Protein AF-A0AAE0NDV7-F1 (afdb_monomer_lite)

Radius of gyration: 17.77 Å; chains: 1; bounding box: 42×37×50 Å

Foldseek 3Di:
DVPDDFDAAEKQLEAFKAFEPVLCVVVVWDADPPQWDWKAWQLQDIDIFNHWTWDWDDQPPDPDIDTGIHTYQHQAPGGIYGYNVRCVVVVCLAPNVVSDDDDDDDPDDAWEDARMHDRDKWQFFDWQNDTFTEREIQRGAFKAFEPVLCVVVVADFDQPPVQKGWYQIRSRDIDIFRGKGAQIWTDPPPVPDIDGGIHTYRYNGPGRIYDYSVVCVVVSCCHPVVVRID

Secondary structure (DSSP, 8-state):
-TT-----EEETTBSSEEEEHHHHHHTT--PPTT--EEE-BTTS--EEE--EEEEEE--TT----EEEEEEEETT-SSSEEEEHHHHHHTTTTTTTGGG---PPPPSS--EEE--BS-----EEEEETTEEEEEEE-TTBSS-EEEHHHHHHTT---B--GGG--EEEETTS-EEE--EEEEEEEEE-STT--EEEEEEEEETT-SSSEEE-HHHHHHTTHHHHSGGGB-

Sequence (230 aa):
LNGVPIASLVDNGAERCHVSLRFAESHKLSPQDGTQHVVQPGNGKTVLSPGIVSIPWQFSGESESYLIDCAIIPGCVRDLVLGANFLRLTQTLTKFKSRITATARGVLRRLHLNLLGGEKQRLWRFLDDVLASALPDTGSDVMLVSEDYARSRGLHVDRNPQHRLELELGDGTVTYTSGVVRHLVWSFGDSGEDVTSDFYVLPGMPADIILSNELLFELDVFSRFDEFLI

InterPro domains:
  IPR021109 Aspartic peptidase domain superfamily [G3DSA:2.40.70.10] (1-106)
  IPR021109 Aspartic peptidase domain superfamily [G3DSA:2.40.70.10] (126-226)
  IPR021109 Aspartic peptidase domain superfamily [SSF50630] (1-88)

Structure (mmCIF, N/CA/C/O backbone):
data_AF-A0AAE0NDV7-F1
#
_entry.id   AF-A0AAE0NDV7-F1
#
loop_
_atom_site.group_PDB
_atom_site.id
_atom_site.type_symbol
_atom_site.label_atom_id
_atom_site.label_alt_id
_atom_site.label_comp_id
_atom_site.label_asym_id
_atom_site.label_entity_id
_atom_site.label_seq_id
_atom_site.pdbx_PDB_ins_code
_atom_site.Cartn_x
_atom_site.Cartn_y
_atom_site.Cartn_z
_atom_site.occupancy
_atom_site.B_iso_or_equiv
_atom_site.auth_seq_id
_atom_site.auth_comp_id
_atom_site.auth_asym_id
_atom_site.auth_atom_id
_atom_site.pdbx_PDB_model_num
ATOM 1 N N . LEU A 1 1 ? -6.886 2.218 21.961 1.00 59.56 1 LEU A N 1
ATOM 2 C CA . LEU A 1 1 ? -8.272 1.710 22.129 1.00 59.56 1 LEU A CA 1
ATOM 3 C C . LEU A 1 1 ? -8.582 1.623 23.616 1.00 59.56 1 LEU A C 1
ATOM 5 O O . LEU A 1 1 ? -7.803 1.003 24.326 1.00 59.56 1 LEU A O 1
ATOM 9 N N . ASN A 1 2 ? -9.651 2.257 24.108 1.00 64.38 2 ASN A N 1
ATOM 10 C CA . ASN A 1 2 ? -10.040 2.214 25.533 1.00 64.38 2 ASN A CA 1
ATOM 11 C C . ASN A 1 2 ? -8.896 2.563 26.515 1.00 64.38 2 ASN A C 1
ATOM 13 O O . ASN A 1 2 ? -8.734 1.916 27.545 1.00 64.38 2 ASN A O 1
ATOM 17 N N . GLY A 1 3 ? -8.055 3.545 26.168 1.00 66.81 3 GLY A N 1
ATOM 18 C CA . GLY A 1 3 ? -6.893 3.945 26.976 1.00 66.81 3 GLY A CA 1
ATOM 19 C C . GLY A 1 3 ? -5.658 3.039 26.864 1.00 66.81 3 GLY A C 1
ATOM 20 O O . GLY A 1 3 ? -4.618 3.378 27.417 1.00 66.81 3 GLY A O 1
ATOM 21 N N . VAL A 1 4 ? -5.730 1.926 26.124 1.00 75.00 4 VAL A N 1
ATOM 22 C CA . VAL A 1 4 ? -4.576 1.058 25.843 1.00 75.00 4 VAL A CA 1
ATOM 23 C C . VAL A 1 4 ? -3.845 1.556 24.588 1.00 75.00 4 VAL A C 1
ATOM 25 O O . VAL A 1 4 ? -4.486 1.671 23.528 1.00 75.00 4 VAL A O 1
ATOM 28 N N . PRO A 1 5 ? -2.531 1.850 24.675 1.00 80.88 5 PRO A N 1
ATOM 29 C CA . PRO A 1 5 ? -1.710 2.160 23.511 1.00 80.88 5 PRO A CA 1
ATOM 30 C C . PRO A 1 5 ? -1.644 0.963 22.564 1.00 80.88 5 PRO A C 1
ATOM 32 O O . PRO A 1 5 ? -1.348 -0.154 22.984 1.00 80.88 5 PRO A O 1
ATOM 35 N N . ILE A 1 6 ? -1.910 1.202 21.283 1.00 84.62 6 ILE A N 1
ATOM 36 C CA . ILE A 1 6 ? -1.834 0.188 20.230 1.00 84.62 6 ILE A CA 1
ATOM 37 C C . ILE A 1 6 ? -0.965 0.747 19.115 1.00 84.62 6 ILE A C 1
ATOM 39 O O . ILE A 1 6 ? -1.206 1.853 18.631 1.00 84.62 6 ILE A O 1
ATOM 43 N N . ALA A 1 7 ? 0.038 -0.026 18.708 1.00 85.75 7 ALA A N 1
ATOM 44 C CA . ALA A 1 7 ? 0.783 0.263 17.495 1.00 85.75 7 ALA A CA 1
ATOM 45 C C . ALA A 1 7 ? -0.097 -0.066 16.283 1.00 85.75 7 ALA A C 1
ATOM 47 O O . ALA A 1 7 ? -0.689 -1.142 16.218 1.00 85.75 7 ALA A O 1
ATOM 48 N N . SER A 1 8 ? -0.169 0.856 15.328 1.00 89.94 8 SER A N 1
ATOM 49 C CA . SER A 1 8 ? -0.854 0.641 14.054 1.00 89.94 8 SER A CA 1
ATOM 50 C C . SER A 1 8 ? 0.134 0.778 12.903 1.00 89.94 8 SER A C 1
ATOM 52 O O . SER A 1 8 ? 1.121 1.512 13.009 1.00 89.94 8 SER A O 1
ATOM 54 N N . LEU A 1 9 ? -0.111 0.053 11.813 1.00 92.94 9 LEU A N 1
ATOM 55 C CA . LEU A 1 9 ? 0.590 0.293 10.555 1.00 92.94 9 LEU A CA 1
ATOM 56 C C . LEU A 1 9 ? -0.085 1.460 9.826 1.00 92.94 9 LEU A C 1
ATOM 58 O O . LEU A 1 9 ? -1.310 1.513 9.744 1.00 92.94 9 LEU A O 1
ATOM 62 N N . VAL A 1 10 ? 0.719 2.373 9.289 1.00 93.25 10 VAL A N 1
ATOM 63 C CA . VAL A 1 10 ? 0.258 3.438 8.395 1.00 93.25 10 VAL A CA 1
ATOM 64 C C . VAL A 1 10 ? 0.377 2.929 6.969 1.00 93.25 10 VAL A C 1
ATOM 66 O O . VAL A 1 10 ? 1.489 2.707 6.488 1.00 93.25 10 VAL A O 1
ATOM 69 N N . ASP A 1 11 ? -0.758 2.738 6.308 1.00 93.50 11 ASP A N 1
ATOM 70 C CA . ASP A 1 11 ? -0.810 2.124 4.990 1.00 93.50 11 ASP A CA 1
ATOM 71 C C . ASP A 1 11 ? -1.733 2.891 4.039 1.00 93.50 11 ASP A C 1
ATOM 73 O O . ASP A 1 11 ? -2.954 2.749 4.052 1.00 93.50 11 ASP A O 1
ATOM 77 N N . ASN A 1 12 ? -1.134 3.723 3.193 1.00 91.56 12 ASN A N 1
ATOM 78 C CA . ASN A 1 12 ? -1.855 4.412 2.130 1.00 91.56 12 ASN A CA 1
ATOM 79 C C . ASN A 1 12 ? -2.164 3.513 0.917 1.00 91.56 12 ASN A C 1
ATOM 81 O O . ASN A 1 12 ? -2.956 3.904 0.065 1.00 91.56 12 ASN A O 1
ATOM 85 N N . GLY A 1 13 ? -1.570 2.321 0.840 1.00 91.12 13 GLY A N 1
ATOM 86 C CA . GLY A 1 13 ? -1.928 1.302 -0.143 1.00 91.12 13 GLY A CA 1
ATOM 87 C C . GLY A 1 13 ? -3.172 0.497 0.238 1.00 91.12 13 GLY A C 1
ATOM 88 O O . GLY A 1 13 ? -3.619 -0.322 -0.556 1.00 91.12 13 GLY A O 1
ATOM 89 N N . ALA A 1 14 ? -3.750 0.714 1.422 1.00 91.38 14 ALA A N 1
ATOM 90 C CA . ALA A 1 14 ? -5.027 0.130 1.824 1.00 91.38 14 ALA A CA 1
ATOM 91 C C . ALA A 1 14 ? -6.115 1.212 1.909 1.00 91.38 14 ALA A C 1
ATOM 93 O O . ALA A 1 14 ? -5.973 2.181 2.646 1.00 91.38 14 ALA A O 1
ATOM 94 N N . GLU A 1 15 ? -7.251 1.041 1.235 1.00 88.94 15 GLU A N 1
ATOM 95 C CA . GLU A 1 15 ? -8.260 2.097 1.043 1.00 88.94 15 GLU A CA 1
ATOM 96 C C . GLU A 1 15 ? -8.924 2.415 2.380 1.00 88.94 15 GLU A C 1
ATOM 98 O O . GLU A 1 15 ? -9.185 3.569 2.742 1.00 88.94 15 GLU A O 1
ATOM 103 N N . ARG A 1 16 ? -9.192 1.343 3.127 1.00 91.69 16 ARG A N 1
ATOM 104 C CA . ARG A 1 16 ? -9.879 1.336 4.413 1.00 91.69 16 ARG A CA 1
ATOM 105 C C . ARG A 1 16 ? -8.970 0.817 5.512 1.00 91.69 16 ARG A C 1
ATOM 107 O O . ARG A 1 16 ? -8.088 -0.012 5.284 1.00 91.69 16 ARG A O 1
ATOM 114 N N . CYS A 1 17 ? -9.255 1.260 6.730 1.00 95.38 17 CYS A N 1
ATOM 115 C CA . CYS A 1 17 ? -8.672 0.645 7.908 1.00 95.38 17 CYS A CA 1
ATOM 116 C C . CYS A 1 17 ? -9.098 -0.824 8.002 1.00 95.38 17 CYS A C 1
ATOM 118 O O . CYS A 1 17 ? -10.185 -1.215 7.557 1.00 95.38 17 CYS A O 1
ATOM 120 N N . HIS A 1 18 ? -8.252 -1.639 8.612 1.00 95.81 18 HIS A N 1
ATOM 121 C CA . HIS A 1 18 ? -8.569 -3.033 8.865 1.00 95.81 18 HIS A CA 1
ATOM 122 C C . HIS A 1 18 ? -7.869 -3.551 10.115 1.00 95.81 18 HIS A C 1
ATOM 124 O O . HIS A 1 18 ? -6.881 -2.984 10.583 1.00 95.81 18 HIS A O 1
ATOM 130 N N . VAL A 1 19 ? -8.420 -4.626 10.665 1.00 96.69 19 VAL A N 1
ATOM 131 C CA . VAL A 1 19 ? -7.901 -5.309 11.851 1.00 96.69 19 VAL A CA 1
ATOM 132 C C . VAL A 1 19 ? -7.800 -6.803 11.601 1.00 96.69 19 VAL A C 1
ATOM 134 O O . VAL A 1 19 ? -8.557 -7.366 10.802 1.00 96.69 19 VAL A O 1
ATOM 137 N N . SER A 1 20 ? -6.900 -7.467 12.319 1.00 96.31 20 SER A N 1
ATOM 138 C CA . SER A 1 20 ? -6.880 -8.927 12.343 1.00 96.31 20 SER A CA 1
ATOM 139 C C . SER A 1 20 ? -8.115 -9.481 13.061 1.00 96.31 20 SER A C 1
ATOM 141 O O . SER A 1 20 ? -8.672 -8.857 13.971 1.00 96.31 20 SER A O 1
ATOM 143 N N . LEU A 1 21 ? -8.534 -10.696 12.695 1.00 96.75 21 LEU A N 1
ATOM 144 C CA . LEU A 1 21 ? -9.589 -11.402 13.432 1.00 96.75 21 LEU A CA 1
ATOM 145 C C . LEU A 1 21 ? -9.203 -11.598 14.904 1.00 96.75 21 LEU A C 1
ATOM 147 O O . LEU A 1 21 ? -10.014 -11.342 15.790 1.00 96.75 21 LEU A O 1
ATOM 151 N N . ARG A 1 22 ? -7.937 -11.935 15.173 1.00 95.69 22 ARG A N 1
ATOM 152 C CA . ARG A 1 22 ? -7.402 -12.043 16.537 1.00 95.69 22 ARG A CA 1
ATOM 153 C C . ARG A 1 22 ? -7.570 -10.737 17.320 1.00 95.69 22 ARG A C 1
ATOM 155 O O . ARG A 1 22 ? -7.911 -10.763 18.506 1.00 95.69 22 ARG A O 1
ATOM 162 N N . PHE A 1 23 ? -7.315 -9.592 16.690 1.00 95.12 23 PHE A N 1
ATOM 163 C CA . PHE A 1 23 ? -7.479 -8.295 17.339 1.00 95.12 23 PHE A CA 1
ATOM 164 C C . PHE A 1 23 ? -8.949 -8.041 17.687 1.00 95.12 23 PHE A C 1
ATOM 166 O O . PHE A 1 23 ? -9.247 -7.671 18.825 1.00 95.12 23 PHE A O 1
ATOM 173 N N . ALA A 1 24 ? -9.862 -8.311 16.750 1.00 96.31 24 ALA A N 1
ATOM 174 C CA . ALA A 1 24 ? -11.297 -8.194 16.982 1.00 96.31 24 ALA A CA 1
ATOM 175 C C . ALA A 1 24 ? -11.769 -9.097 18.137 1.00 96.31 24 ALA A C 1
ATOM 177 O O . ALA A 1 24 ? -12.404 -8.612 19.073 1.00 96.31 24 ALA A O 1
ATOM 178 N N . GLU A 1 25 ? -11.383 -10.374 18.138 1.00 95.38 25 GLU A N 1
ATOM 179 C CA . GLU A 1 25 ? -11.739 -11.340 19.186 1.00 95.38 25 GLU A CA 1
ATOM 180 C C . GLU A 1 25 ? -11.188 -10.940 20.561 1.00 95.38 25 GLU A C 1
ATOM 182 O O . GLU A 1 25 ? -11.923 -10.937 21.552 1.00 95.38 25 GLU A O 1
ATOM 187 N N . SER A 1 26 ? -9.914 -10.540 20.630 1.00 93.62 26 SER A N 1
ATOM 188 C CA . SER A 1 26 ? -9.269 -10.149 21.895 1.00 93.62 26 SER A CA 1
ATOM 189 C C . SER A 1 26 ? -9.881 -8.893 22.521 1.00 93.62 26 SER A C 1
ATOM 191 O O . SER A 1 26 ? -9.872 -8.752 23.745 1.00 93.62 26 SER A O 1
ATOM 193 N N . HIS A 1 27 ? -10.482 -8.026 21.703 1.00 92.81 27 HIS A N 1
ATOM 194 C CA . HIS A 1 27 ? -11.204 -6.834 22.148 1.00 92.81 27 HIS A CA 1
ATOM 195 C C . HIS A 1 27 ? -12.728 -7.010 22.166 1.00 92.81 27 HIS A C 1
ATOM 197 O O . HIS A 1 27 ? -13.441 -6.045 22.442 1.00 92.81 27 HIS A O 1
ATOM 203 N N . LYS A 1 28 ? -13.237 -8.229 21.927 1.00 94.75 28 LYS A N 1
ATOM 204 C CA . LYS A 1 28 ? -14.676 -8.552 21.890 1.00 94.75 28 LYS A CA 1
ATOM 205 C C . LYS A 1 28 ? -15.462 -7.682 20.899 1.00 94.75 28 LYS A C 1
ATOM 207 O O . LYS A 1 28 ? -16.619 -7.340 21.141 1.00 94.75 28 LYS A O 1
ATOM 212 N N . LEU A 1 29 ? -14.828 -7.316 19.789 1.00 94.62 29 LEU A N 1
ATOM 213 C CA . LEU A 1 29 ? -15.452 -6.583 18.696 1.00 94.62 29 LEU A CA 1
ATOM 214 C C . LEU A 1 29 ? -16.222 -7.573 17.821 1.00 94.62 29 LEU A C 1
ATOM 216 O O . LEU A 1 29 ? -15.655 -8.552 17.341 1.00 94.62 29 LEU A O 1
ATOM 220 N N . SER A 1 30 ? -17.513 -7.318 17.625 1.00 95.75 30 SER A N 1
ATOM 221 C CA . SER A 1 30 ? -18.366 -8.127 16.750 1.00 95.75 30 SER A CA 1
ATOM 222 C C . SER A 1 30 ? -18.621 -7.374 15.446 1.00 95.75 30 SER A C 1
ATOM 224 O O . SER A 1 30 ? -18.934 -6.181 15.516 1.00 95.75 30 SER A O 1
ATOM 226 N N . PRO A 1 31 ? -18.474 -8.022 14.275 1.00 97.38 31 PRO A N 1
ATOM 227 C CA . PRO A 1 31 ? -18.760 -7.377 13.002 1.00 97.38 31 PRO A CA 1
ATOM 228 C C . PRO A 1 31 ? -20.232 -6.965 12.928 1.00 97.38 31 PRO A C 1
ATOM 230 O O . PRO A 1 31 ? -21.109 -7.658 13.441 1.00 97.38 31 PRO A O 1
ATOM 233 N N . GLN A 1 32 ? -20.496 -5.839 12.275 1.00 97.44 32 GLN A N 1
ATOM 234 C CA . GLN A 1 32 ? -21.849 -5.361 12.014 1.00 97.44 32 GLN A CA 1
ATOM 235 C C . GLN A 1 32 ? -22.563 -6.283 11.014 1.00 97.44 32 GLN A C 1
ATOM 237 O O . GLN A 1 32 ? -21.987 -6.672 9.991 1.00 97.44 32 GLN A O 1
ATOM 242 N N . ASP A 1 33 ? -23.831 -6.597 11.273 1.00 95.81 33 ASP A N 1
ATOM 243 C CA . ASP A 1 33 ? -24.633 -7.444 10.389 1.00 95.81 33 ASP A CA 1
ATOM 244 C C . ASP A 1 33 ? -24.736 -6.855 8.972 1.00 95.81 33 ASP A C 1
ATOM 246 O O . ASP A 1 33 ? -24.937 -5.656 8.786 1.00 95.81 33 ASP A O 1
ATOM 250 N N . GLY A 1 34 ? -24.598 -7.710 7.954 1.00 96.56 34 GLY A N 1
ATOM 251 C CA . GLY A 1 34 ? -24.708 -7.317 6.545 1.00 96.56 34 GLY A CA 1
ATOM 252 C C . GLY A 1 34 ? -23.485 -6.599 5.967 1.00 96.56 34 GLY A C 1
ATOM 253 O O . GLY A 1 34 ? -23.535 -6.157 4.822 1.00 96.56 34 GLY A O 1
ATOM 254 N N . THR A 1 35 ? -22.385 -6.485 6.718 1.00 97.56 35 THR A N 1
ATOM 255 C CA . THR A 1 35 ? -21.153 -5.821 6.250 1.00 97.56 35 THR A CA 1
ATOM 256 C C . THR A 1 35 ? -20.094 -6.782 5.706 1.00 97.56 35 THR A C 1
ATOM 258 O O . THR A 1 35 ? -18.978 -6.359 5.397 1.00 97.56 35 THR A O 1
ATOM 261 N N . GLN A 1 36 ? -20.412 -8.073 5.570 1.00 97.38 36 GLN A N 1
ATOM 262 C CA . GLN A 1 36 ? -19.527 -9.061 4.949 1.00 97.38 36 GLN A CA 1
ATOM 263 C C . GLN A 1 36 ? -19.230 -8.671 3.500 1.00 97.38 36 GLN A C 1
ATOM 265 O O . GLN A 1 36 ? -20.128 -8.309 2.741 1.00 97.38 36 GLN A O 1
ATOM 270 N N . HIS A 1 37 ? -17.969 -8.763 3.094 1.00 95.38 37 HIS A N 1
ATOM 271 C CA . HIS A 1 37 ? -17.561 -8.418 1.735 1.00 95.38 37 HIS A CA 1
ATOM 272 C C . HIS A 1 37 ? -16.275 -9.137 1.345 1.00 95.38 37 HIS A C 1
ATOM 274 O O . HIS A 1 37 ? -15.540 -9.647 2.189 1.00 95.38 37 HIS A O 1
ATOM 280 N N . VAL A 1 38 ? -16.004 -9.177 0.044 1.00 93.88 38 VAL A N 1
ATOM 281 C CA . VAL A 1 38 ? -14.752 -9.707 -0.493 1.00 93.88 38 VAL A CA 1
ATOM 282 C C . VAL A 1 38 ? -13.707 -8.597 -0.539 1.00 93.88 38 VAL A C 1
ATOM 284 O O . VAL A 1 38 ? -14.006 -7.468 -0.926 1.00 93.88 38 VAL A O 1
ATOM 287 N N . VAL A 1 39 ? -12.480 -8.937 -0.160 1.00 91.62 39 VAL A N 1
ATOM 288 C CA . VAL A 1 39 ? -11.290 -8.088 -0.260 1.00 91.62 39 VAL A CA 1
ATOM 289 C C . VAL A 1 39 ? -10.280 -8.777 -1.172 1.00 91.62 39 VAL A C 1
ATOM 291 O O . VAL A 1 39 ? -10.208 -10.007 -1.203 1.00 91.62 39 VAL A O 1
ATOM 294 N N . GLN A 1 40 ? -9.513 -7.990 -1.923 1.00 91.56 40 GLN A N 1
ATOM 295 C CA . GLN A 1 40 ? -8.505 -8.482 -2.857 1.00 91.56 40 GLN A CA 1
ATOM 296 C C . GLN A 1 40 ? -7.107 -8.057 -2.382 1.00 91.56 40 GLN A C 1
ATOM 298 O O . GLN A 1 40 ? -6.816 -6.859 -2.400 1.00 91.56 40 GLN A O 1
ATOM 303 N N . PRO A 1 41 ? -6.254 -8.991 -1.921 1.00 91.31 41 PRO A N 1
ATOM 304 C CA . PRO A 1 41 ? -4.854 -8.707 -1.635 1.00 91.31 41 PRO A CA 1
ATOM 305 C C . PRO A 1 41 ? -4.037 -8.464 -2.910 1.00 91.31 41 PRO A C 1
ATOM 307 O O . PRO A 1 41 ? -4.479 -8.758 -4.024 1.00 91.31 41 PRO A O 1
ATOM 310 N N . GLY A 1 42 ? -2.795 -8.005 -2.748 1.00 89.12 42 GLY A N 1
ATOM 311 C CA . GLY A 1 42 ? -1.918 -7.611 -3.857 1.00 89.12 42 GLY A CA 1
ATOM 312 C C . GLY A 1 42 ? -1.557 -8.683 -4.899 1.00 89.12 42 GLY A C 1
ATOM 313 O O . GLY A 1 42 ? -0.961 -8.337 -5.909 1.00 89.12 42 GLY A O 1
ATOM 314 N N . ASN A 1 43 ? -1.916 -9.958 -4.713 1.00 88.94 43 ASN A N 1
ATOM 315 C CA . ASN A 1 43 ? -1.762 -11.014 -5.732 1.00 88.94 43 ASN A CA 1
ATOM 316 C C . ASN A 1 43 ? -3.032 -11.257 -6.571 1.00 88.94 43 ASN A C 1
ATOM 318 O O . ASN A 1 43 ? -3.096 -12.226 -7.330 1.00 88.94 43 ASN A O 1
ATOM 322 N N . GLY A 1 44 ? -4.073 -10.451 -6.366 1.00 88.12 44 GLY A N 1
ATOM 323 C CA . GLY A 1 44 ? -5.324 -10.533 -7.106 1.00 88.12 44 GLY A CA 1
ATOM 324 C C . GLY A 1 44 ? -6.282 -11.638 -6.648 1.00 88.12 44 GLY A C 1
ATOM 325 O O . GLY A 1 44 ? -7.393 -11.720 -7.174 1.00 88.12 44 GLY A O 1
ATOM 326 N N . LYS A 1 45 ? -5.906 -12.477 -5.673 1.00 91.06 45 LYS A N 1
ATOM 327 C CA . LYS A 1 45 ? -6.819 -13.462 -5.066 1.00 91.06 45 LYS A CA 1
ATOM 328 C C . LYS A 1 45 ? -7.844 -12.770 -4.173 1.00 91.06 45 LYS A C 1
ATOM 330 O O . LYS A 1 45 ? -7.763 -11.579 -3.925 1.00 91.06 45 LYS A O 1
ATOM 335 N N . THR A 1 46 ? -8.817 -13.520 -3.671 1.00 92.25 46 THR A N 1
ATOM 336 C CA . THR A 1 46 ? -9.902 -12.970 -2.855 1.00 92.25 46 THR A CA 1
ATOM 337 C C . THR A 1 46 ? -9.938 -13.581 -1.464 1.00 92.25 46 THR A C 1
ATOM 339 O O . THR A 1 46 ? -9.804 -14.797 -1.319 1.00 92.25 46 THR A O 1
ATOM 342 N N . VAL A 1 47 ? -10.231 -12.751 -0.468 1.00 93.62 47 VAL A N 1
ATOM 343 C CA . VAL A 1 47 ? -10.484 -13.144 0.922 1.00 93.62 47 VAL A CA 1
ATOM 344 C C . VAL A 1 47 ? -11.857 -12.637 1.341 1.00 93.62 47 VAL A C 1
ATOM 346 O O . VAL A 1 47 ? -12.224 -11.500 1.050 1.00 93.62 47 VAL A O 1
ATOM 349 N N . LEU A 1 48 ? -12.629 -13.479 2.031 1.00 95.94 48 LEU A N 1
ATOM 350 C CA . LEU A 1 48 ? -13.903 -13.072 2.616 1.00 95.94 48 LEU A CA 1
ATOM 351 C C . LEU A 1 48 ? -13.654 -12.377 3.959 1.00 95.94 48 LEU A C 1
ATOM 353 O O . LEU A 1 48 ? -13.150 -12.995 4.898 1.00 95.94 48 LEU A O 1
ATOM 357 N N . SER A 1 49 ? -14.035 -11.106 4.056 1.00 96.75 49 SER A N 1
ATOM 358 C CA . SER A 1 49 ? -14.081 -10.380 5.321 1.00 96.75 49 SER A CA 1
ATOM 359 C C . SER A 1 49 ? -15.339 -10.778 6.107 1.00 96.75 49 SER A C 1
ATOM 361 O O . SER A 1 49 ? -16.443 -10.699 5.556 1.00 96.75 49 SER A O 1
ATOM 363 N N . PRO A 1 50 ? -15.213 -11.149 7.398 1.00 97.62 50 PRO A N 1
ATOM 364 C CA . PRO A 1 50 ? -16.354 -11.389 8.284 1.00 97.62 50 PRO A CA 1
ATOM 365 C C . PRO A 1 50 ? -17.254 -10.168 8.509 1.00 97.62 50 PRO A C 1
ATOM 367 O O . PRO A 1 50 ? -18.363 -10.324 9.016 1.00 97.62 50 PRO A O 1
ATOM 370 N N . GLY A 1 51 ? -16.787 -8.969 8.160 1.00 97.69 51 GLY A N 1
ATOM 371 C CA . GLY A 1 51 ? -17.540 -7.729 8.273 1.00 97.69 51 GLY A CA 1
ATOM 372 C C . GLY A 1 51 ? -16.697 -6.573 8.795 1.00 97.69 51 GLY A C 1
ATOM 373 O O . GLY A 1 51 ? -15.467 -6.640 8.846 1.00 97.69 51 GLY A O 1
ATOM 374 N N . ILE A 1 52 ? -17.383 -5.500 9.169 1.00 97.81 52 ILE A N 1
ATOM 375 C CA . ILE A 1 52 ? -16.811 -4.237 9.631 1.00 97.81 52 ILE A CA 1
ATOM 376 C C . ILE A 1 52 ? -17.049 -4.085 11.132 1.00 97.81 52 ILE A C 1
ATOM 378 O O . ILE A 1 52 ? -18.137 -4.373 11.628 1.00 97.81 52 ILE A O 1
ATOM 382 N N . VAL A 1 53 ? -16.039 -3.598 11.850 1.00 97.56 53 VAL A N 1
ATOM 383 C CA . VAL A 1 53 ? -16.128 -3.182 13.257 1.00 97.56 53 VAL A CA 1
ATOM 384 C C . VAL A 1 53 ? -15.810 -1.697 13.377 1.00 97.56 53 VAL A C 1
ATOM 386 O O . VAL A 1 53 ? -14.900 -1.209 12.710 1.00 97.56 53 VAL A O 1
ATOM 389 N N . SER A 1 54 ? -16.520 -0.986 14.253 1.00 95.88 54 SER A N 1
ATOM 390 C CA . SER A 1 54 ? -16.234 0.422 14.550 1.00 95.88 54 SER A CA 1
ATOM 391 C C . SER A 1 54 ? -15.416 0.530 15.831 1.00 95.88 54 SER A C 1
ATOM 393 O O . SER A 1 54 ? -15.791 -0.017 16.871 1.00 95.88 54 SER A O 1
ATOM 395 N N . ILE A 1 55 ? -14.288 1.228 15.761 1.00 93.06 55 ILE A N 1
ATOM 396 C CA . ILE A 1 55 ? -13.288 1.279 16.828 1.00 93.06 55 ILE A CA 1
ATOM 397 C C . ILE A 1 55 ? -13.048 2.744 17.215 1.00 93.06 55 ILE A C 1
ATOM 399 O O . ILE A 1 55 ? -12.710 3.548 16.348 1.00 93.06 55 ILE A O 1
ATOM 403 N N . PRO A 1 56 ? -13.182 3.124 18.499 1.00 92.31 56 PRO A N 1
ATOM 404 C CA . PRO A 1 56 ? -12.728 4.427 18.967 1.00 92.31 56 PRO A CA 1
ATOM 405 C C . PRO A 1 56 ? -11.199 4.529 18.890 1.00 92.31 56 PRO A C 1
ATOM 407 O O . PRO A 1 56 ? -10.469 3.743 19.510 1.00 92.31 56 PRO A O 1
ATOM 410 N N . TRP A 1 57 ? -10.715 5.517 18.150 1.00 91.69 57 TRP A N 1
ATOM 411 C CA . TRP A 1 57 ? -9.306 5.788 17.911 1.00 91.69 57 TRP A CA 1
ATOM 412 C C . TRP A 1 57 ? -8.931 7.200 18.350 1.00 91.69 57 TRP A C 1
ATOM 414 O O . TRP A 1 57 ? -9.632 8.162 18.066 1.00 91.69 57 TRP A O 1
ATOM 424 N N . GLN A 1 58 ? -7.777 7.327 18.992 1.00 92.62 58 GLN A N 1
ATOM 425 C CA . GLN A 1 58 ? -7.203 8.606 19.384 1.00 92.62 58 GLN A CA 1
ATOM 426 C C . GLN A 1 58 ? -5.690 8.529 19.208 1.00 92.62 58 GLN A C 1
ATOM 428 O O . GLN A 1 58 ? -5.067 7.536 19.596 1.00 92.62 58 GLN A O 1
ATOM 433 N N . PHE A 1 59 ? -5.105 9.574 18.624 1.00 91.06 59 PHE A N 1
ATOM 434 C CA . PHE A 1 59 ? -3.655 9.698 18.533 1.00 91.06 59 PHE A CA 1
ATOM 435 C C . PHE A 1 59 ? -3.062 10.058 19.897 1.00 91.06 59 PHE A C 1
ATOM 437 O O . PHE A 1 59 ? -3.654 10.789 20.689 1.00 91.06 59 PHE A O 1
ATOM 444 N N . SER A 1 60 ? -1.877 9.522 20.183 1.00 88.00 60 SER A N 1
ATOM 445 C CA . SER A 1 60 ? -1.211 9.728 21.468 1.00 88.00 60 SER A CA 1
ATOM 446 C C . SER A 1 60 ? -0.948 11.214 21.727 1.00 88.00 60 SER A C 1
ATOM 448 O O . SER A 1 60 ? -0.291 11.872 20.928 1.00 88.00 60 SER A O 1
ATOM 450 N N . GLY A 1 61 ? -1.411 11.719 22.873 1.00 87.69 61 GLY A N 1
ATOM 451 C CA . GLY A 1 61 ? -1.232 13.120 23.272 1.00 87.69 61 GLY A CA 1
ATOM 452 C C . GLY A 1 61 ? -2.230 14.098 22.646 1.00 87.69 61 GLY A C 1
ATOM 453 O O . GLY A 1 61 ? -2.156 15.291 22.932 1.00 87.69 61 GLY A O 1
ATOM 454 N N . GLU A 1 62 ? -3.173 13.616 21.837 1.00 91.56 62 GLU A N 1
ATOM 455 C CA . GLU A 1 62 ? -4.231 14.430 21.239 1.00 91.56 62 GLU A CA 1
ATOM 456 C C . GLU A 1 62 ? -5.563 14.209 21.965 1.00 91.56 62 GLU A C 1
ATOM 458 O O . GLU A 1 62 ? -5.825 13.132 22.497 1.00 91.56 62 GLU A O 1
ATOM 463 N N . SER A 1 63 ? -6.414 15.237 22.005 1.00 90.12 63 SER A N 1
ATOM 464 C CA . SER A 1 63 ? -7.742 15.161 22.631 1.00 90.12 63 SER A CA 1
ATOM 465 C C . SER A 1 63 ? -8.837 14.706 21.669 1.00 90.12 63 SER A C 1
ATOM 467 O O . SER A 1 63 ? -9.878 14.221 22.115 1.00 90.12 63 SER A O 1
ATOM 469 N N . GLU A 1 64 ? -8.618 14.845 20.362 1.00 93.06 64 GLU A N 1
ATOM 470 C CA . GLU A 1 64 ? -9.580 14.438 19.344 1.00 93.06 64 GLU A CA 1
ATOM 471 C C . GLU A 1 64 ? -9.701 12.910 19.300 1.00 93.06 64 GLU A C 1
ATOM 473 O O . GLU A 1 64 ? -8.723 12.177 19.470 1.00 93.06 64 GLU A O 1
ATOM 478 N N . SER A 1 65 ? -10.927 12.430 19.118 1.00 91.88 65 SER A N 1
ATOM 479 C CA . SER A 1 65 ? -11.246 11.011 19.022 1.00 91.88 65 SER A CA 1
ATOM 480 C C . SER A 1 65 ? -12.052 10.776 17.756 1.00 91.88 65 SER A C 1
ATOM 482 O O . SER A 1 65 ? -12.963 11.540 17.435 1.00 91.88 65 SER A O 1
ATOM 484 N N . TYR A 1 66 ? -11.719 9.704 17.057 1.00 93.69 66 TYR A N 1
ATOM 485 C CA . TYR A 1 66 ? -12.319 9.295 15.802 1.00 93.69 66 TYR A CA 1
ATOM 486 C C . TYR A 1 66 ? -12.990 7.942 15.991 1.00 93.69 66 TYR A C 1
ATOM 488 O O . TYR A 1 66 ? -12.457 7.064 16.667 1.00 93.69 66 TYR A O 1
ATOM 496 N N . LEU A 1 67 ? -14.139 7.741 15.357 1.00 94.12 67 LEU A N 1
ATOM 497 C CA . LEU A 1 67 ? -14.703 6.408 15.201 1.00 94.12 67 LEU A CA 1
ATOM 498 C C . LEU A 1 67 ? -14.260 5.879 13.837 1.00 94.12 67 LEU A C 1
ATOM 500 O O . LEU A 1 67 ? -14.645 6.442 12.815 1.00 94.12 67 LEU A O 1
ATOM 504 N N . ILE A 1 68 ? -13.411 4.852 13.825 1.00 95.19 68 ILE A N 1
ATOM 505 C CA . ILE A 1 68 ? -12.887 4.270 12.586 1.00 95.19 68 ILE A CA 1
ATOM 506 C C . ILE A 1 68 ? -13.589 2.954 12.275 1.00 95.19 68 ILE A C 1
ATOM 508 O O . ILE A 1 68 ? -13.648 2.059 13.118 1.00 95.19 68 ILE A O 1
ATOM 512 N N . ASP A 1 69 ? -14.080 2.826 11.048 1.00 95.94 69 ASP A N 1
ATOM 513 C CA . ASP A 1 69 ? -14.621 1.574 10.533 1.00 95.94 69 ASP A CA 1
ATOM 514 C C . ASP A 1 69 ? -13.487 0.731 9.952 1.00 95.94 69 ASP A C 1
ATOM 516 O O . ASP A 1 69 ? -12.758 1.162 9.055 1.00 95.94 69 ASP A O 1
ATOM 520 N N . CYS A 1 70 ? -13.324 -0.472 10.494 1.00 96.81 70 CYS A N 1
ATOM 521 C CA . CYS A 1 70 ? -12.264 -1.398 10.129 1.00 96.81 70 CYS A CA 1
ATOM 522 C C . CYS A 1 70 ? -12.858 -2.693 9.584 1.00 96.81 70 CYS A C 1
ATOM 524 O O . CYS A 1 70 ? -13.649 -3.346 10.265 1.00 96.81 70 CYS A O 1
ATOM 526 N N . ALA A 1 71 ? -12.442 -3.103 8.386 1.00 96.25 71 ALA A N 1
ATOM 527 C CA . ALA A 1 71 ? -12.738 -4.449 7.906 1.00 96.25 71 ALA A CA 1
ATOM 528 C C . ALA A 1 71 ? -11.952 -5.482 8.728 1.00 96.25 71 ALA A C 1
ATOM 530 O O . ALA A 1 71 ? -10.775 -5.280 9.032 1.00 96.25 71 ALA A O 1
ATOM 531 N N . ILE A 1 72 ? -12.581 -6.603 9.075 1.00 97.62 72 ILE A N 1
ATOM 532 C CA . ILE A 1 72 ? -11.871 -7.728 9.685 1.00 97.62 72 ILE A CA 1
ATOM 533 C C . ILE A 1 72 ? -11.212 -8.538 8.568 1.00 97.62 72 ILE A C 1
ATOM 535 O O . ILE A 1 72 ? -11.897 -8.993 7.648 1.00 97.62 72 ILE A O 1
ATOM 539 N N . ILE A 1 73 ? -9.902 -8.754 8.659 1.00 96.69 73 ILE A N 1
ATOM 540 C CA . ILE A 1 73 ? -9.141 -9.584 7.720 1.00 96.69 73 ILE A CA 1
ATOM 541 C C . ILE A 1 73 ? -8.625 -10.814 8.481 1.00 96.69 73 ILE A C 1
ATOM 543 O O . ILE A 1 73 ? -7.737 -10.676 9.326 1.00 96.69 73 ILE A O 1
ATOM 547 N N . PRO A 1 74 ? -9.170 -12.023 8.223 1.00 94.75 74 PRO A N 1
ATOM 548 C CA . PRO A 1 74 ? -8.912 -13.197 9.057 1.00 94.75 74 PRO A CA 1
ATOM 549 C C . PRO A 1 74 ? -7.440 -13.555 9.259 1.00 94.75 74 PRO A C 1
ATOM 551 O O . PRO A 1 74 ? -7.043 -13.854 10.381 1.00 94.75 74 PRO A O 1
ATOM 554 N N . GLY A 1 75 ? -6.636 -13.501 8.196 1.00 92.50 75 GLY A N 1
ATOM 555 C CA . GLY A 1 75 ? -5.214 -13.843 8.247 1.00 92.50 75 GLY A CA 1
ATOM 556 C C . GLY A 1 75 ? -4.273 -12.653 8.446 1.00 92.50 75 GLY A C 1
ATOM 557 O O . GLY A 1 75 ? -3.063 -12.850 8.457 1.00 92.50 75 GLY A O 1
ATOM 558 N N . CYS A 1 76 ? -4.786 -11.427 8.615 1.00 91.94 76 CYS A N 1
ATOM 559 C CA . CYS A 1 76 ? -3.925 -10.254 8.751 1.00 91.94 76 CYS A CA 1
ATOM 560 C C . CYS A 1 76 ? -2.992 -10.390 9.960 1.00 91.94 76 CYS A C 1
ATOM 562 O O . CYS A 1 76 ? -3.421 -10.661 11.083 1.00 91.94 76 CYS A O 1
ATOM 564 N N . VAL A 1 77 ? -1.699 -10.180 9.719 1.00 86.38 77 VAL A N 1
ATOM 565 C CA . VAL A 1 77 ? -0.646 -10.281 10.741 1.00 86.38 77 VAL A CA 1
ATOM 566 C C . VAL A 1 77 ? -0.536 -9.022 11.602 1.00 86.38 77 VAL A C 1
ATOM 568 O O . VAL A 1 77 ? 0.135 -9.028 12.635 1.00 86.38 77 VAL A O 1
ATOM 571 N N . ARG A 1 78 ? -1.168 -7.924 11.176 1.00 90.75 78 ARG A N 1
ATOM 572 C CA . ARG A 1 78 ? -1.193 -6.650 11.893 1.00 90.75 78 ARG A CA 1
ATOM 573 C C . ARG A 1 78 ? -2.496 -6.528 12.667 1.00 90.75 78 ARG A C 1
ATOM 575 O O . ARG A 1 78 ? -3.574 -6.788 12.147 1.00 90.75 78 ARG A O 1
ATOM 582 N N . ASP A 1 79 ? -2.385 -6.099 13.916 1.00 93.25 79 ASP A N 1
ATOM 583 C CA . ASP A 1 79 ? -3.546 -5.899 14.781 1.00 93.25 79 ASP A CA 1
ATOM 584 C C . ASP A 1 79 ? -4.475 -4.808 14.243 1.00 93.25 79 ASP A C 1
ATOM 586 O O . ASP A 1 79 ? -5.684 -5.011 14.176 1.00 93.25 79 ASP A O 1
ATOM 590 N N . LEU A 1 80 ? -3.898 -3.682 13.819 1.00 94.44 80 LEU A N 1
ATOM 591 C CA . LEU A 1 80 ? -4.606 -2.556 13.227 1.00 94.44 80 LEU A CA 1
ATOM 592 C C . LEU A 1 80 ? -3.752 -1.908 12.136 1.00 94.44 80 LEU A C 1
ATOM 594 O O . LEU A 1 80 ? -2.579 -1.585 12.350 1.00 94.44 80 LEU A O 1
ATOM 598 N N . VAL A 1 81 ? -4.376 -1.661 10.993 1.00 94.81 81 VAL A N 1
ATOM 599 C CA . VAL A 1 81 ? -3.817 -0.898 9.881 1.00 94.81 81 VAL A CA 1
ATOM 600 C C . VAL A 1 81 ? -4.731 0.285 9.597 1.00 94.81 81 VAL A C 1
ATOM 602 O O . VAL A 1 81 ? -5.949 0.131 9.474 1.00 94.81 81 VAL A O 1
ATOM 605 N N . LEU A 1 82 ? -4.142 1.476 9.525 1.00 95.38 82 LEU A N 1
ATOM 606 C CA . LEU A 1 82 ? -4.827 2.714 9.182 1.00 95.38 82 LEU A CA 1
ATOM 607 C C . LEU A 1 82 ? -4.727 2.933 7.675 1.00 95.38 82 LEU A C 1
ATOM 609 O O . LEU A 1 82 ? -3.625 3.125 7.165 1.00 95.38 82 LEU A O 1
ATOM 613 N N . GLY A 1 83 ? -5.875 2.908 6.999 1.00 94.06 83 GLY A N 1
ATOM 614 C CA . GLY A 1 83 ? -5.962 3.032 5.546 1.00 94.06 83 GLY A CA 1
ATOM 615 C C . GLY A 1 83 ? -5.997 4.476 5.037 1.00 94.06 83 GLY A C 1
ATOM 616 O O . GLY A 1 83 ? -6.308 5.415 5.780 1.00 94.06 83 GLY A O 1
ATOM 617 N N . ALA A 1 84 ? -5.759 4.642 3.740 1.00 92.56 84 ALA A N 1
ATOM 618 C CA . ALA A 1 84 ? -5.685 5.890 2.987 1.00 92.56 84 ALA A CA 1
ATOM 619 C C . ALA A 1 84 ? -6.822 6.874 3.292 1.00 92.56 84 ALA A C 1
ATOM 621 O O . ALA A 1 84 ? -6.574 8.064 3.493 1.00 92.56 84 ALA A O 1
ATOM 622 N N . ASN A 1 85 ? -8.076 6.407 3.370 1.00 92.75 85 ASN A N 1
ATOM 623 C CA . ASN A 1 85 ? -9.214 7.285 3.661 1.00 92.75 85 ASN A CA 1
ATOM 624 C C . ASN A 1 85 ? -9.091 7.963 5.029 1.00 92.75 85 ASN A C 1
ATOM 626 O O . ASN A 1 85 ? -9.314 9.170 5.141 1.00 92.75 85 ASN A O 1
ATOM 630 N N . PHE A 1 86 ? -8.696 7.205 6.052 1.00 95.00 86 PHE A N 1
ATOM 631 C CA . PHE A 1 86 ? -8.496 7.745 7.391 1.00 95.00 86 PHE A CA 1
ATOM 632 C C . PHE A 1 86 ? -7.231 8.604 7.459 1.00 95.00 86 PHE A C 1
ATOM 634 O O . PHE A 1 86 ? -7.277 9.717 7.972 1.00 95.00 86 PHE A O 1
ATOM 641 N N . LEU A 1 87 ? -6.126 8.139 6.870 1.00 94.94 87 LEU A N 1
ATOM 642 C CA . LEU A 1 87 ? -4.860 8.876 6.850 1.00 94.94 87 LEU A CA 1
ATOM 643 C C . LEU A 1 87 ? -4.981 10.244 6.168 1.00 94.94 87 LEU A C 1
ATOM 645 O O . LEU A 1 87 ? -4.374 11.213 6.633 1.00 94.94 87 LEU A O 1
ATOM 649 N N . ARG A 1 88 ? -5.780 10.335 5.097 1.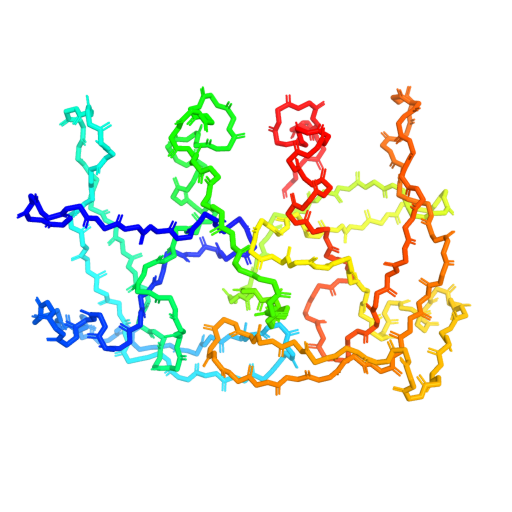00 93.06 88 ARG A N 1
ATOM 650 C CA . ARG A 1 88 ? -6.094 11.592 4.408 1.00 93.06 88 ARG A CA 1
ATOM 651 C C . ARG A 1 88 ? -6.998 12.484 5.251 1.00 93.06 88 ARG A C 1
ATOM 653 O O . ARG A 1 88 ? -6.689 13.665 5.391 1.00 93.06 88 ARG A O 1
ATOM 660 N N . LEU A 1 89 ? -8.064 11.926 5.839 1.00 94.94 89 LEU A N 1
ATOM 661 C CA . LEU A 1 89 ? -8.965 12.655 6.743 1.00 94.94 89 LEU A CA 1
ATOM 662 C C . LEU A 1 89 ? -8.182 13.337 7.870 1.00 94.94 89 LEU A C 1
ATOM 664 O O . LEU A 1 89 ? -8.419 14.501 8.176 1.00 94.94 89 LEU A O 1
ATOM 668 N N . THR A 1 90 ? -7.223 12.624 8.455 1.00 95.62 90 THR A N 1
ATOM 669 C CA . THR A 1 90 ? -6.437 13.120 9.584 1.00 95.62 90 THR A CA 1
ATOM 670 C C . THR A 1 90 ? -5.153 13.826 9.157 1.00 95.62 90 THR A C 1
ATOM 672 O O . THR A 1 90 ? -4.402 14.255 10.028 1.00 95.62 90 THR A O 1
ATOM 675 N N . GLN A 1 91 ? -4.876 13.951 7.853 1.00 95.31 91 GLN A N 1
ATOM 676 C CA . GLN A 1 91 ? -3.661 14.565 7.294 1.00 95.31 91 GLN A CA 1
ATOM 677 C C . GLN A 1 91 ? -2.355 13.971 7.862 1.00 95.31 91 GLN A C 1
ATOM 679 O O . GLN A 1 91 ? -1.365 14.678 8.068 1.00 95.31 91 GLN A O 1
ATOM 684 N N . THR A 1 92 ? -2.349 12.666 8.155 1.00 95.50 92 THR A N 1
ATOM 685 C CA . THR A 1 92 ? -1.241 11.994 8.856 1.00 95.50 92 THR A 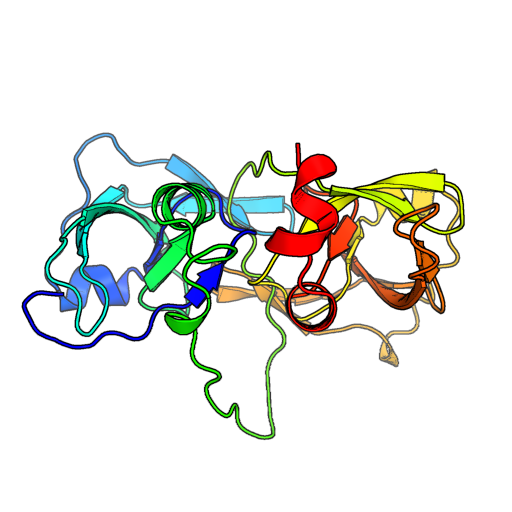CA 1
ATOM 686 C C . THR A 1 92 ? 0.035 11.950 8.020 1.00 95.50 92 THR A C 1
ATOM 688 O O . THR A 1 92 ? 1.115 12.160 8.559 1.00 95.50 92 THR A O 1
ATOM 691 N N . LEU A 1 93 ? -0.076 11.734 6.708 1.00 94.12 93 LEU A N 1
ATOM 692 C CA . LEU A 1 93 ? 1.082 11.663 5.804 1.00 94.12 93 LEU A CA 1
ATOM 693 C C . LEU A 1 93 ? 1.581 13.036 5.329 1.00 94.12 93 LEU A C 1
ATOM 695 O O . LEU A 1 93 ? 2.617 13.119 4.678 1.00 94.12 93 LEU A O 1
ATOM 699 N N . THR A 1 94 ? 0.872 14.116 5.667 1.00 93.88 94 THR A N 1
ATOM 700 C CA . THR A 1 94 ? 1.197 15.475 5.217 1.00 93.88 94 THR A CA 1
ATOM 701 C C . THR A 1 94 ? 1.482 16.397 6.396 1.00 93.88 94 THR A C 1
ATOM 703 O O . THR A 1 94 ? 2.632 16.627 6.758 1.00 93.88 94 THR A O 1
ATOM 706 N N . LYS A 1 95 ? 0.450 16.901 7.066 1.00 94.69 95 LYS A N 1
ATOM 707 C CA . LYS A 1 95 ? 0.595 17.888 8.141 1.00 94.69 95 LYS A CA 1
ATOM 708 C C . LYS A 1 95 ? 1.099 17.278 9.450 1.00 94.69 95 LYS A C 1
ATOM 710 O O . LYS A 1 95 ? 1.858 17.921 10.170 1.00 94.69 95 LYS A O 1
ATOM 715 N N . PHE A 1 96 ? 0.683 16.053 9.765 1.00 94.19 96 PHE A N 1
ATOM 716 C CA . PHE A 1 96 ? 0.909 15.433 11.074 1.00 94.19 96 PHE A CA 1
ATOM 717 C C . PHE A 1 96 ? 1.828 14.207 11.008 1.00 94.19 96 PHE A C 1
ATOM 719 O O . PHE A 1 96 ? 1.620 13.232 11.731 1.00 94.19 96 PHE A O 1
ATOM 726 N N . LYS A 1 97 ? 2.880 14.265 10.179 1.00 91.31 97 LYS A N 1
ATOM 727 C CA . LYS A 1 97 ? 3.868 13.178 10.024 1.00 91.31 97 LYS A CA 1
ATOM 728 C C . LYS A 1 97 ? 4.545 12.770 11.330 1.00 91.31 97 LYS A C 1
ATOM 730 O O . LYS A 1 97 ? 4.934 11.618 11.475 1.00 91.31 97 LYS A O 1
ATOM 735 N N . SER A 1 98 ? 4.622 13.673 12.309 1.00 90.44 98 SER A N 1
ATOM 736 C CA . SER A 1 98 ? 5.136 13.380 13.654 1.00 90.44 98 SER A CA 1
ATOM 737 C C . SER A 1 98 ? 4.344 12.301 14.406 1.00 90.44 98 SER A C 1
ATOM 739 O O . SER A 1 98 ? 4.862 11.741 15.369 1.00 90.44 98 SER A O 1
ATOM 741 N N . ARG A 1 99 ? 3.117 11.971 13.971 1.00 91.44 99 ARG A N 1
ATOM 742 C CA . ARG A 1 99 ? 2.349 10.820 14.480 1.00 91.44 99 ARG A CA 1
ATOM 743 C C . ARG A 1 99 ? 2.993 9.478 14.121 1.00 91.44 99 ARG A C 1
ATOM 745 O O . ARG A 1 99 ? 2.720 8.476 14.779 1.00 91.44 99 ARG A O 1
ATOM 752 N N . ILE A 1 100 ? 3.818 9.446 13.076 1.00 90.12 100 ILE A N 1
ATOM 753 C CA . ILE A 1 100 ? 4.483 8.246 12.577 1.00 90.12 100 ILE A CA 1
ATOM 754 C C . ILE A 1 100 ? 5.833 8.128 13.275 1.00 90.12 100 ILE A C 1
ATOM 756 O O . ILE A 1 100 ? 6.672 9.021 13.194 1.00 90.12 100 ILE A O 1
ATOM 760 N N . THR A 1 101 ? 6.053 7.009 13.958 1.00 85.25 101 THR A N 1
ATOM 761 C CA . THR A 1 101 ? 7.336 6.714 14.600 1.00 85.25 101 THR A CA 1
ATOM 762 C C . THR A 1 101 ? 7.993 5.519 13.927 1.00 85.25 101 THR A C 1
ATOM 764 O O . THR A 1 101 ? 7.357 4.494 13.674 1.00 85.25 101 THR A O 1
ATOM 767 N N . ALA A 1 102 ? 9.285 5.646 13.621 1.00 74.69 102 ALA A N 1
ATOM 768 C CA . ALA A 1 102 ? 10.067 4.534 13.107 1.00 74.69 102 ALA A CA 1
ATOM 769 C C . ALA A 1 102 ? 10.283 3.512 14.230 1.00 74.69 102 ALA A C 1
ATOM 771 O O . ALA A 1 102 ? 10.953 3.779 15.226 1.00 74.69 102 ALA A O 1
ATOM 772 N N . THR A 1 103 ? 9.722 2.319 14.073 1.00 66.00 103 THR A N 1
ATOM 773 C CA . THR A 1 103 ? 10.044 1.182 14.940 1.00 66.00 103 THR A CA 1
ATOM 774 C C . THR A 1 103 ? 11.275 0.474 14.387 1.00 66.00 103 THR A C 1
ATOM 776 O O . THR A 1 103 ? 11.241 0.043 13.234 1.00 66.00 103 THR A O 1
ATOM 779 N N . ALA A 1 104 ? 12.331 0.304 15.189 1.00 54.47 104 ALA A N 1
ATOM 780 C CA . ALA A 1 104 ? 13.475 -0.524 14.810 1.00 54.47 104 ALA A CA 1
ATOM 781 C C . ALA A 1 104 ? 12.997 -1.960 14.519 1.00 54.47 104 ALA A C 1
ATOM 783 O O . ALA A 1 104 ? 12.430 -2.623 15.389 1.00 54.47 104 ALA A O 1
ATOM 784 N N . ARG A 1 105 ? 13.180 -2.429 13.281 1.00 54.56 105 ARG A N 1
ATOM 785 C CA . ARG A 1 105 ? 12.813 -3.789 12.853 1.00 54.56 105 ARG A CA 1
ATOM 786 C C . ARG A 1 105 ? 14.076 -4.660 12.864 1.00 54.56 105 ARG A C 1
ATOM 788 O O . ARG A 1 105 ? 15.137 -4.209 12.451 1.00 54.56 105 ARG A O 1
ATOM 795 N N . GLY A 1 106 ? 13.971 -5.879 13.399 1.00 48.44 106 GLY A N 1
ATOM 796 C CA . GLY A 1 106 ? 15.097 -6.814 13.531 1.00 48.44 106 GLY A CA 1
ATOM 797 C C . GLY A 1 106 ? 15.675 -7.297 12.190 1.00 48.44 106 GLY A C 1
ATOM 798 O O . GLY A 1 106 ? 15.057 -7.140 11.142 1.00 48.44 106 GLY A O 1
ATOM 799 N N . VAL A 1 107 ? 16.860 -7.917 12.255 1.00 49.59 107 VAL A N 1
ATOM 800 C CA . VAL A 1 107 ? 17.760 -8.250 11.123 1.00 49.59 107 VAL A CA 1
ATOM 801 C C . VAL A 1 107 ? 17.199 -9.291 10.133 1.00 49.59 107 VAL A C 1
ATOM 803 O O . VAL A 1 107 ? 17.630 -9.337 8.987 1.00 49.59 107 VAL A O 1
ATOM 806 N N . LEU A 1 108 ? 16.221 -10.111 10.532 1.00 49.34 108 LEU A N 1
ATOM 807 C CA . LEU A 1 108 ? 15.566 -11.096 9.661 1.00 49.34 108 LEU A CA 1
ATOM 808 C C . LEU A 1 108 ? 14.139 -10.638 9.387 1.00 49.34 108 LEU A C 1
ATOM 810 O O . LEU A 1 108 ? 13.261 -10.803 10.235 1.00 49.34 108 LEU A O 1
ATOM 814 N N . ARG A 1 109 ? 13.908 -10.024 8.228 1.00 69.50 109 ARG A N 1
ATOM 815 C CA . ARG A 1 109 ? 12.618 -9.413 7.924 1.00 69.50 109 ARG A CA 1
ATOM 816 C C . ARG A 1 109 ? 11.999 -10.043 6.681 1.00 69.50 109 ARG A C 1
ATOM 818 O O . ARG A 1 109 ? 12.573 -9.984 5.600 1.00 69.50 109 ARG A O 1
ATOM 825 N N . ARG A 1 110 ? 10.810 -10.625 6.855 1.00 84.50 110 ARG A N 1
ATOM 826 C CA . ARG A 1 110 ? 9.906 -10.949 5.748 1.00 84.50 110 ARG A CA 1
ATOM 827 C C . ARG A 1 110 ? 9.456 -9.634 5.101 1.00 84.50 110 ARG A C 1
ATOM 829 O O . ARG A 1 110 ? 9.169 -8.674 5.818 1.00 84.50 110 ARG A O 1
ATOM 836 N N . LEU A 1 111 ? 9.470 -9.566 3.774 1.00 92.75 111 LEU A N 1
ATOM 837 C CA . LEU A 1 111 ? 9.037 -8.387 3.022 1.00 92.75 111 LEU A CA 1
ATOM 838 C C . LEU A 1 111 ? 7.514 -8.393 2.912 1.00 92.75 111 LEU A C 1
ATOM 840 O O . LEU A 1 111 ? 6.921 -9.459 2.751 1.00 92.75 111 LEU A O 1
ATOM 844 N N . HIS A 1 112 ? 6.889 -7.222 3.010 1.00 92.88 112 HIS A N 1
ATOM 845 C CA . HIS A 1 112 ? 5.432 -7.102 3.008 1.00 92.88 112 HIS A CA 1
ATOM 846 C C . HIS A 1 112 ? 4.920 -6.337 1.790 1.00 92.88 112 HIS A C 1
ATOM 848 O O . HIS A 1 112 ? 5.566 -5.407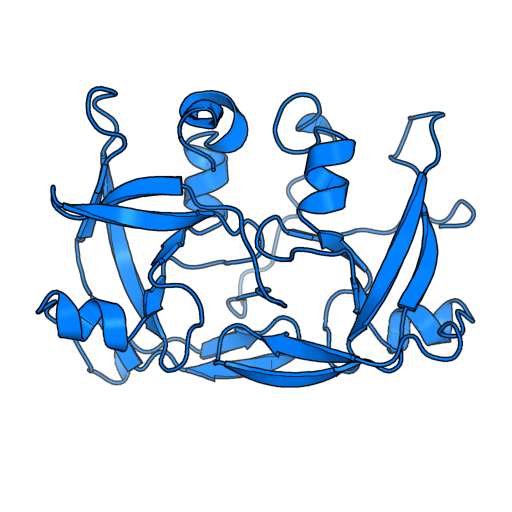 1.306 1.00 92.88 112 HIS A O 1
ATOM 854 N N . LEU A 1 113 ? 3.717 -6.710 1.367 1.00 93.25 113 LEU A N 1
ATOM 855 C CA . LEU A 1 113 ? 2.844 -5.953 0.483 1.00 93.25 113 LEU A CA 1
ATOM 856 C C . LEU A 1 113 ? 1.445 -5.953 1.112 1.00 93.25 113 LEU A C 1
ATOM 858 O O . LEU A 1 113 ? 0.686 -6.912 0.969 1.00 93.25 113 LEU A O 1
ATOM 862 N N . ASN A 1 114 ? 1.107 -4.892 1.841 1.00 89.56 114 ASN A N 1
ATOM 863 C CA . ASN A 1 114 ? -0.144 -4.826 2.607 1.00 89.56 114 ASN A CA 1
ATOM 864 C C . ASN A 1 114 ? -1.357 -4.324 1.797 1.00 89.56 114 ASN A C 1
ATOM 866 O O . ASN A 1 114 ? -2.436 -4.145 2.358 1.00 89.56 114 ASN A O 1
ATOM 870 N N . LEU A 1 115 ? -1.209 -4.208 0.473 1.00 88.50 115 LEU A N 1
ATOM 871 C CA . LEU A 1 115 ? -2.276 -3.873 -0.467 1.00 88.50 115 LEU A CA 1
ATOM 872 C C . LEU A 1 115 ? -3.528 -4.739 -0.259 1.00 88.50 115 LEU A C 1
ATOM 874 O O . LEU A 1 115 ? -3.485 -5.963 -0.431 1.00 88.50 115 LEU A O 1
ATOM 878 N N . LEU A 1 116 ? -4.642 -4.084 0.077 1.00 86.88 116 LEU A N 1
ATOM 879 C CA . LEU A 1 116 ? -5.942 -4.697 0.351 1.00 86.88 116 LEU A CA 1
ATOM 880 C C . LEU A 1 116 ? -7.081 -3.807 -0.170 1.00 86.88 116 LEU A C 1
ATOM 882 O O . LEU A 1 116 ? -7.518 -2.889 0.522 1.00 86.88 116 LEU A O 1
ATOM 886 N N . GLY A 1 117 ? -7.637 -4.147 -1.338 1.00 74.00 117 GLY A N 1
ATOM 887 C CA . GLY A 1 117 ? -8.824 -3.477 -1.882 1.00 74.00 117 GLY A CA 1
ATOM 888 C C . GLY A 1 117 ? -8.641 -2.824 -3.254 1.00 74.00 117 GLY A C 1
ATOM 889 O O . GLY A 1 117 ? -7.715 -3.129 -4.000 1.00 74.00 117 GLY A O 1
ATOM 890 N N . GLY A 1 118 ? -9.609 -1.974 -3.613 1.00 68.12 118 GLY A N 1
ATOM 891 C CA . GLY A 1 118 ? -9.743 -1.332 -4.925 1.00 68.12 118 GLY A CA 1
ATOM 892 C C . GLY A 1 118 ? -9.179 0.084 -4.943 1.00 68.12 118 GLY A C 1
ATOM 893 O O . GLY A 1 118 ? -9.894 1.017 -5.316 1.00 68.12 118 GLY A O 1
ATOM 894 N N . GLU A 1 119 ? -7.930 0.239 -4.498 1.00 67.94 119 GLU A N 1
ATOM 895 C CA . GLU A 1 119 ? -7.289 1.541 -4.304 1.00 67.94 119 GLU A CA 1
ATOM 896 C C . GLU A 1 119 ? -7.438 2.458 -5.505 1.00 67.94 119 GLU A C 1
ATOM 898 O O . GLU A 1 119 ? -7.131 2.079 -6.641 1.00 67.94 119 GLU A O 1
ATOM 903 N N . LYS A 1 120 ? -7.817 3.706 -5.235 1.00 74.69 120 LYS A N 1
ATOM 904 C CA . LYS A 1 120 ? -8.026 4.719 -6.274 1.00 74.69 120 LYS A CA 1
ATOM 905 C C . LYS A 1 120 ? -6.875 5.695 -6.401 1.00 74.69 120 LYS A C 1
ATOM 907 O O . LYS A 1 120 ? -6.664 6.182 -7.504 1.00 74.69 120 LYS A O 1
ATOM 912 N N . GLN A 1 121 ? -6.138 5.947 -5.315 1.00 85.06 121 GLN A N 1
ATOM 913 C CA . GLN A 1 121 ? -5.104 6.970 -5.360 1.00 85.06 121 GLN A CA 1
ATOM 914 C C . GLN A 1 121 ? -3.985 6.546 -6.309 1.00 85.06 121 GLN A C 1
ATOM 916 O O . GLN A 1 121 ? -3.478 5.422 -6.221 1.00 85.06 121 GLN A O 1
ATOM 921 N N . ARG A 1 122 ? -3.607 7.434 -7.224 1.00 91.75 122 ARG A N 1
ATOM 922 C CA . ARG A 1 122 ? -2.499 7.213 -8.154 1.00 91.75 122 ARG A CA 1
ATOM 923 C C . ARG A 1 122 ? -1.574 8.412 -8.174 1.00 91.75 122 ARG A C 1
ATOM 925 O O . ARG A 1 122 ? -2.022 9.549 -8.218 1.00 91.75 122 ARG A O 1
ATOM 932 N N . LEU A 1 123 ? -0.279 8.132 -8.208 1.00 93.06 123 LEU A N 1
ATOM 933 C CA . LEU A 1 123 ? 0.750 9.097 -8.541 1.00 93.06 123 LEU A CA 1
ATOM 934 C C . LEU A 1 123 ? 1.063 8.971 -10.033 1.00 93.06 123 LEU A C 1
ATOM 936 O O . LEU A 1 123 ? 1.563 7.937 -10.486 1.00 93.06 123 LEU A O 1
ATOM 940 N N . TRP A 1 124 ? 0.745 10.014 -10.794 1.00 93.69 124 TRP A N 1
ATOM 941 C CA . TRP A 1 124 ? 0.949 10.039 -12.244 1.00 93.69 124 TRP A CA 1
ATOM 942 C C . TRP A 1 124 ? 2.289 10.673 -12.584 1.00 93.69 124 TRP A C 1
ATOM 944 O O . TRP A 1 124 ? 2.451 11.887 -12.440 1.00 93.69 124 TRP A O 1
ATOM 954 N N . ARG A 1 125 ? 3.246 9.853 -13.021 1.00 93.94 125 ARG A N 1
ATOM 955 C CA . ARG A 1 125 ? 4.644 10.243 -13.252 1.00 93.94 125 ARG A CA 1
ATOM 956 C C . ARG A 1 125 ? 5.349 9.368 -14.262 1.00 93.94 125 ARG A C 1
ATOM 958 O O . ARG A 1 125 ? 4.688 8.608 -14.948 1.00 93.94 125 ARG A O 1
ATOM 965 N N . PHE A 1 126 ? 6.648 9.556 -14.453 1.00 94.25 126 PHE A N 1
ATOM 966 C CA . PHE A 1 126 ? 7.372 8.901 -15.531 1.00 94.25 126 PHE A CA 1
ATOM 967 C C . PHE A 1 126 ? 8.143 7.692 -15.009 1.00 94.25 126 PHE A C 1
ATOM 969 O O . PHE A 1 126 ? 8.826 7.779 -13.993 1.00 94.25 126 PHE A O 1
ATOM 976 N N . LEU A 1 127 ? 8.034 6.575 -15.720 1.00 95.44 127 LEU A N 1
ATOM 977 C CA . LEU A 1 127 ? 8.901 5.413 -15.578 1.00 95.44 127 LEU A CA 1
ATOM 978 C C . LEU A 1 127 ? 9.659 5.250 -16.899 1.00 95.44 127 LEU A C 1
ATOM 980 O O . LEU A 1 127 ? 9.020 4.997 -17.922 1.00 95.44 127 LEU A O 1
ATOM 984 N N . ASP A 1 128 ? 10.979 5.437 -16.882 1.00 93.38 128 ASP A N 1
ATOM 985 C CA . ASP A 1 128 ? 11.834 5.519 -18.079 1.00 93.38 128 ASP A CA 1
ATOM 986 C C . ASP A 1 128 ? 11.245 6.463 -19.147 1.00 93.38 128 ASP A C 1
ATOM 988 O O . ASP A 1 128 ? 10.938 6.055 -20.268 1.00 93.38 128 ASP A O 1
ATOM 992 N N . ASP A 1 129 ? 11.008 7.724 -18.767 1.00 90.44 129 ASP A N 1
ATOM 993 C CA . ASP A 1 129 ? 10.442 8.795 -19.613 1.00 90.44 129 ASP A CA 1
ATOM 994 C C . ASP A 1 129 ? 9.013 8.562 -20.129 1.00 90.44 129 ASP A C 1
ATOM 996 O O . ASP A 1 129 ? 8.475 9.341 -20.921 1.00 90.44 129 ASP A O 1
ATOM 1000 N N . VAL A 1 130 ? 8.342 7.512 -19.659 1.00 92.81 130 VAL A N 1
ATOM 1001 C CA . VAL A 1 130 ? 6.977 7.195 -20.070 1.00 92.81 130 VAL A CA 1
ATOM 1002 C C . VAL A 1 130 ? 6.022 7.480 -18.931 1.00 92.81 130 VAL A C 1
ATOM 1004 O O . VAL A 1 130 ? 6.154 6.919 -17.848 1.00 92.81 130 VAL A O 1
ATOM 1007 N N . LEU A 1 131 ? 4.996 8.283 -19.220 1.00 93.44 131 LEU A N 1
ATOM 1008 C CA . LEU A 1 131 ? 3.891 8.502 -1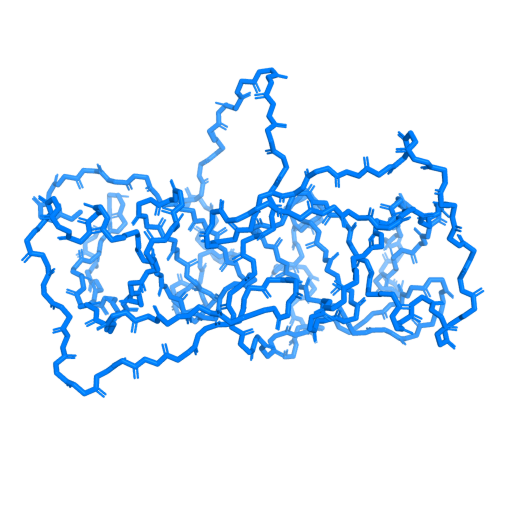8.298 1.00 93.44 131 LEU A CA 1
ATOM 1009 C C . LEU A 1 131 ? 3.275 7.168 -17.844 1.00 93.44 131 LEU A C 1
ATOM 1011 O O . LEU A 1 131 ? 2.852 6.336 -18.649 1.00 93.44 131 LEU A O 1
ATOM 1015 N N . ALA A 1 132 ? 3.209 7.015 -16.534 1.00 94.31 132 ALA A N 1
ATOM 1016 C CA . ALA A 1 132 ? 2.822 5.833 -15.809 1.00 94.31 132 ALA A CA 1
ATOM 1017 C C . ALA A 1 132 ? 2.015 6.232 -14.567 1.00 94.31 132 ALA A C 1
ATOM 1019 O O . ALA A 1 132 ? 2.174 7.312 -13.993 1.00 94.31 132 ALA A O 1
ATOM 1020 N N . SER A 1 133 ? 1.129 5.337 -14.151 1.00 93.56 133 SER A N 1
ATOM 1021 C CA . SER A 1 133 ? 0.267 5.521 -12.988 1.00 93.56 133 SER A CA 1
ATOM 1022 C C . SER A 1 133 ? 0.688 4.524 -11.913 1.00 93.56 133 SER A C 1
ATOM 1024 O O . SER A 1 133 ? 0.413 3.330 -12.042 1.00 93.56 133 SER A O 1
ATOM 1026 N N . ALA A 1 134 ? 1.324 5.008 -10.848 1.00 95.56 134 ALA A N 1
ATOM 1027 C CA . ALA A 1 134 ? 1.750 4.170 -9.732 1.00 95.56 134 ALA A CA 1
ATOM 1028 C C . ALA A 1 134 ? 0.860 4.340 -8.503 1.00 95.56 134 ALA A C 1
ATOM 1030 O O . ALA A 1 134 ? 0.294 5.405 -8.266 1.00 95.56 134 ALA A O 1
ATOM 1031 N N . LEU A 1 135 ? 0.750 3.285 -7.702 1.00 95.50 135 LEU A N 1
ATOM 1032 C CA . LEU A 1 135 ? 0.142 3.329 -6.380 1.00 95.50 135 LEU A CA 1
ATOM 1033 C C . LEU A 1 135 ? 1.228 3.650 -5.336 1.00 95.50 135 LEU A C 1
ATOM 1035 O O . LEU A 1 135 ? 2.147 2.845 -5.159 1.00 95.50 135 LEU A O 1
ATOM 1039 N N . PRO A 1 136 ? 1.150 4.795 -4.636 1.00 95.25 136 PRO A N 1
ATOM 1040 C CA . PRO A 1 136 ? 1.993 5.049 -3.475 1.00 95.25 136 PRO A CA 1
ATOM 1041 C C . PRO A 1 136 ? 1.505 4.222 -2.272 1.00 95.25 136 PRO A C 1
ATOM 1043 O O . PRO A 1 136 ? 0.481 4.541 -1.661 1.00 95.25 136 PRO A O 1
ATOM 1046 N N . ASP A 1 137 ? 2.250 3.174 -1.918 1.00 95.31 137 ASP A N 1
ATOM 1047 C CA . ASP A 1 137 ? 1.903 2.210 -0.874 1.00 95.31 137 ASP A CA 1
ATOM 1048 C C . ASP A 1 137 ? 2.921 2.234 0.286 1.00 95.31 137 ASP A C 1
ATOM 1050 O O . ASP A 1 137 ? 3.997 1.631 0.234 1.00 95.31 137 ASP A O 1
ATOM 1054 N N . THR A 1 138 ? 2.567 2.910 1.386 1.00 94.56 138 THR A N 1
ATOM 1055 C CA . THR A 1 138 ? 3.400 2.931 2.605 1.00 94.56 138 THR A CA 1
ATOM 1056 C C . THR A 1 138 ? 3.390 1.601 3.372 1.00 94.56 138 THR A C 1
ATOM 1058 O O . THR A 1 138 ? 4.174 1.428 4.308 1.00 94.56 138 THR A O 1
ATOM 1061 N N . GLY A 1 139 ? 2.524 0.660 2.994 1.00 93.31 139 GLY A N 1
ATOM 1062 C CA . GLY A 1 139 ? 2.496 -0.718 3.461 1.00 93.31 139 GLY A CA 1
ATOM 1063 C C . GLY A 1 139 ? 3.345 -1.682 2.624 1.00 93.31 139 GLY A C 1
ATOM 1064 O O . GLY A 1 139 ? 3.502 -2.832 3.047 1.00 93.31 139 GLY A O 1
ATOM 1065 N N . SER A 1 140 ? 3.914 -1.251 1.491 1.00 95.00 140 SER A N 1
ATOM 1066 C CA . SER A 1 140 ? 4.802 -2.065 0.650 1.00 95.00 140 SER A CA 1
ATOM 1067 C C . SER A 1 140 ? 6.273 -1.841 0.982 1.00 95.00 140 SER A C 1
ATOM 1069 O O . SER A 1 140 ? 6.744 -0.705 1.042 1.00 95.00 140 SER A O 1
ATOM 1071 N N . ASP A 1 141 ? 7.026 -2.926 1.152 1.00 94.88 141 ASP A N 1
ATOM 1072 C CA . ASP A 1 141 ? 8.472 -2.899 1.407 1.00 94.88 141 ASP A CA 1
ATOM 1073 C C . ASP A 1 141 ? 9.328 -2.817 0.146 1.00 94.88 141 ASP A C 1
ATOM 1075 O O . ASP A 1 141 ? 10.525 -2.566 0.240 1.00 94.88 141 ASP A O 1
ATOM 1079 N N . VAL A 1 142 ? 8.740 -3.044 -1.026 1.00 95.88 142 VAL A N 1
ATOM 1080 C CA . VAL A 1 142 ? 9.478 -3.146 -2.286 1.00 95.88 142 VAL A CA 1
ATOM 1081 C C . VAL A 1 142 ? 8.768 -2.410 -3.412 1.00 95.88 142 VAL A C 1
ATOM 1083 O O . VAL A 1 142 ? 7.545 -2.260 -3.414 1.00 95.88 142 VAL A O 1
ATOM 1086 N N . MET A 1 143 ? 9.562 -1.953 -4.377 1.00 97.62 143 MET A N 1
ATOM 1087 C CA . MET A 1 143 ? 9.071 -1.434 -5.649 1.00 97.62 143 MET A CA 1
ATOM 1088 C C . MET A 1 143 ? 8.543 -2.605 -6.481 1.00 97.62 143 MET A C 1
ATOM 1090 O O . MET A 1 143 ? 9.233 -3.621 -6.626 1.00 97.62 143 MET A O 1
ATOM 1094 N N . LEU A 1 144 ? 7.330 -2.486 -7.024 1.00 97.69 144 LEU A N 1
ATOM 1095 C CA . LEU A 1 144 ? 6.709 -3.559 -7.805 1.00 97.69 144 LEU A CA 1
ATOM 1096 C C . LEU A 1 144 ? 6.174 -3.058 -9.137 1.00 97.69 144 LEU A C 1
ATOM 1098 O O . LEU A 1 144 ? 5.675 -1.940 -9.234 1.00 97.69 144 LEU A O 1
ATOM 1102 N N . VAL A 1 145 ? 6.215 -3.930 -10.140 1.00 97.69 145 VAL A N 1
ATOM 1103 C CA . VAL A 1 145 ? 5.445 -3.798 -11.381 1.00 97.69 145 VAL A CA 1
ATOM 1104 C C . VAL A 1 145 ? 4.606 -5.049 -11.613 1.00 97.69 145 VAL A C 1
ATOM 1106 O O . VAL A 1 145 ? 5.013 -6.160 -11.257 1.00 97.69 145 VAL A O 1
ATOM 1109 N N . SER A 1 146 ? 3.432 -4.897 -12.222 1.00 96.69 146 SER A N 1
ATOM 1110 C CA . SER A 1 146 ? 2.622 -6.050 -12.610 1.00 96.69 146 SER A CA 1
ATOM 1111 C C . SER A 1 146 ? 3.266 -6.766 -13.798 1.00 96.69 146 SER A C 1
ATOM 1113 O O . SER A 1 146 ? 3.949 -6.163 -14.633 1.00 96.69 146 SER A O 1
ATOM 1115 N N . GLU A 1 147 ? 3.056 -8.080 -13.896 1.00 96.62 147 GLU A N 1
ATOM 1116 C CA . GLU A 1 147 ? 3.553 -8.844 -15.047 1.00 96.62 147 GLU A CA 1
ATOM 1117 C C . GLU A 1 147 ? 2.922 -8.380 -16.372 1.00 96.62 147 GLU A C 1
ATOM 1119 O O . GLU A 1 147 ? 3.597 -8.364 -17.406 1.00 96.62 147 GLU A O 1
ATOM 1124 N N . ASP A 1 148 ? 1.657 -7.956 -16.335 1.00 96.06 148 ASP A N 1
ATOM 1125 C CA . ASP A 1 148 ? 0.946 -7.429 -17.500 1.00 96.06 148 ASP A CA 1
ATOM 1126 C C . ASP A 1 148 ? 1.514 -6.078 -17.936 1.00 96.06 148 ASP A C 1
ATOM 1128 O O . ASP A 1 148 ? 1.790 -5.886 -19.125 1.00 96.06 148 ASP A O 1
ATOM 1132 N N . TYR A 1 149 ? 1.789 -5.179 -16.985 1.00 96.62 149 TYR A N 1
ATOM 1133 C CA . TYR A 1 149 ? 2.444 -3.908 -17.271 1.00 96.62 149 TYR A CA 1
ATOM 1134 C C . TYR A 1 149 ? 3.831 -4.146 -17.873 1.00 96.62 149 TYR A C 1
ATOM 1136 O O . TYR A 1 149 ? 4.101 -3.693 -18.986 1.00 96.62 149 TYR A O 1
ATOM 1144 N N . ALA A 1 150 ? 4.674 -4.956 -17.223 1.00 97.44 150 ALA A N 1
ATOM 1145 C CA . ALA A 1 150 ? 6.009 -5.276 -17.724 1.00 97.44 150 ALA A CA 1
ATOM 1146 C C . ALA A 1 150 ? 5.979 -5.853 -19.151 1.00 97.44 150 ALA A C 1
ATOM 1148 O O . ALA A 1 150 ? 6.773 -5.448 -20.002 1.00 97.44 150 ALA A O 1
ATOM 1149 N N . ARG A 1 151 ? 5.028 -6.749 -19.445 1.00 97.31 151 ARG A N 1
ATOM 1150 C CA . ARG A 1 151 ? 4.842 -7.322 -20.785 1.00 97.31 151 ARG A CA 1
ATOM 1151 C C . ARG A 1 151 ? 4.390 -6.278 -21.801 1.00 97.31 151 ARG A C 1
ATOM 1153 O O . ARG A 1 151 ? 4.965 -6.215 -22.883 1.00 97.31 151 ARG A O 1
ATOM 1160 N N . SER A 1 152 ? 3.383 -5.473 -21.465 1.00 96.19 152 SER A N 1
ATOM 1161 C CA . SER A 1 152 ? 2.834 -4.443 -22.360 1.00 96.19 152 SER A CA 1
ATOM 1162 C C . SER A 1 152 ? 3.867 -3.375 -22.731 1.00 96.19 152 SER A C 1
ATOM 1164 O O . SER A 1 152 ? 3.842 -2.845 -23.840 1.00 96.19 152 SER A O 1
ATOM 1166 N N . ARG A 1 153 ? 4.805 -3.101 -21.818 1.00 95.62 153 ARG A N 1
ATOM 1167 C CA . ARG A 1 153 ? 5.898 -2.141 -21.986 1.00 95.62 153 ARG A CA 1
ATOM 1168 C C . ARG A 1 153 ? 7.174 -2.763 -22.562 1.00 95.62 153 ARG A C 1
ATOM 1170 O O . ARG A 1 153 ? 8.124 -2.035 -22.822 1.00 95.62 153 ARG A O 1
ATOM 1177 N N . GLY A 1 154 ? 7.209 -4.083 -22.764 1.00 96.12 154 GLY A N 1
ATOM 1178 C CA . GLY A 1 154 ? 8.383 -4.792 -23.279 1.00 96.12 154 GLY A CA 1
ATOM 1179 C C . GLY A 1 154 ? 9.588 -4.782 -22.330 1.00 96.12 154 GLY A C 1
ATOM 1180 O O . GLY A 1 154 ? 10.721 -4.870 -22.799 1.00 96.12 154 GLY A O 1
ATOM 1181 N N . LEU A 1 155 ? 9.364 -4.670 -21.016 1.00 96.75 155 LEU A N 1
ATOM 1182 C CA . LEU A 1 155 ? 10.441 -4.612 -20.025 1.00 96.75 155 LEU A CA 1
ATOM 1183 C C . LEU A 1 155 ? 11.210 -5.939 -19.958 1.00 96.75 155 LEU A C 1
ATOM 1185 O O . LEU A 1 155 ? 10.628 -7.030 -20.005 1.00 96.75 155 LEU A O 1
ATOM 1189 N N . HIS A 1 156 ? 12.531 -5.852 -19.792 1.00 97.25 156 HIS A N 1
ATOM 1190 C CA . HIS A 1 156 ? 13.373 -7.030 -19.618 1.00 97.25 156 HIS A CA 1
ATOM 1191 C C . HIS A 1 156 ? 13.272 -7.562 -18.185 1.00 97.25 156 HIS A C 1
ATOM 1193 O O . HIS A 1 156 ? 13.904 -7.046 -17.266 1.00 97.25 156 HIS A O 1
ATOM 1199 N N . VAL A 1 157 ? 12.475 -8.615 -18.005 1.00 98.06 157 VAL A N 1
ATOM 1200 C CA . VAL A 1 157 ? 12.328 -9.293 -16.712 1.00 98.06 157 VAL A CA 1
ATOM 1201 C C . VAL A 1 157 ? 13.369 -10.401 -16.577 1.00 98.06 157 VAL A C 1
ATOM 1203 O O . VAL A 1 157 ? 13.276 -11.432 -17.256 1.00 98.06 157 VAL A O 1
ATOM 1206 N N . ASP A 1 158 ? 14.303 -10.228 -15.646 1.00 97.94 158 ASP A N 1
ATOM 1207 C CA . ASP A 1 158 ? 15.204 -11.287 -15.201 1.00 97.94 158 ASP A CA 1
ATOM 1208 C C . ASP A 1 158 ? 14.433 -12.270 -14.307 1.00 97.94 158 ASP A C 1
ATOM 1210 O O . ASP A 1 158 ? 14.018 -11.946 -13.193 1.00 97.94 158 ASP A O 1
ATOM 1214 N N . ARG A 1 159 ? 14.209 -13.483 -14.827 1.00 97.06 159 ARG A N 1
ATOM 1215 C CA . ARG A 1 159 ? 13.401 -14.541 -14.189 1.00 97.06 159 ARG A CA 1
ATOM 1216 C C . ARG A 1 159 ? 14.224 -15.566 -13.414 1.00 97.06 159 ARG A C 1
ATOM 1218 O O . ARG A 1 159 ? 13.674 -16.610 -13.029 1.00 97.06 159 ARG A O 1
ATOM 1225 N N . ASN A 1 160 ? 15.517 -15.308 -13.208 1.00 96.25 160 ASN A N 1
ATOM 1226 C CA . ASN A 1 160 ? 16.368 -16.194 -12.431 1.00 96.25 160 ASN A CA 1
ATOM 1227 C C . ASN A 1 160 ? 15.753 -16.419 -11.030 1.00 96.25 160 ASN A C 1
ATOM 1229 O O . ASN A 1 160 ? 15.475 -15.444 -10.327 1.00 96.25 160 ASN A O 1
ATOM 1233 N N . PRO A 1 161 ? 15.532 -17.679 -10.596 1.00 93.50 161 PRO A N 1
ATOM 1234 C CA . PRO A 1 161 ? 14.968 -17.983 -9.283 1.00 93.50 161 PRO A CA 1
ATOM 1235 C C . PRO A 1 161 ? 15.675 -17.307 -8.102 1.00 93.50 161 PRO A C 1
ATOM 1237 O O . PRO A 1 161 ? 15.023 -17.034 -7.101 1.00 93.50 161 PRO A O 1
ATOM 1240 N N . GLN A 1 162 ? 16.974 -17.005 -8.216 1.00 94.38 162 GLN A N 1
ATOM 1241 C CA . GLN A 1 162 ? 17.744 -16.329 -7.162 1.00 94.38 162 GLN A CA 1
ATOM 1242 C C . GLN A 1 162 ? 17.329 -14.868 -6.929 1.00 94.38 162 GLN A C 1
ATOM 1244 O O . GLN A 1 162 ? 17.652 -14.311 -5.886 1.00 94.38 162 GLN A O 1
ATOM 1249 N N . HIS A 1 163 ? 16.623 -14.249 -7.878 1.00 92.25 163 HIS A N 1
ATOM 1250 C CA . HIS A 1 163 ? 16.143 -12.867 -7.778 1.00 92.25 163 HIS A CA 1
ATOM 1251 C C . HIS A 1 163 ? 14.667 -12.771 -7.375 1.00 92.25 163 HIS A C 1
ATOM 1253 O O . HIS A 1 163 ? 14.121 -11.673 -7.280 1.00 92.25 163 HIS A O 1
ATOM 1259 N N . ARG A 1 164 ? 13.997 -13.909 -7.160 1.00 94.06 164 ARG A N 1
ATOM 1260 C CA . ARG A 1 164 ? 12.606 -13.920 -6.705 1.00 94.06 164 ARG A CA 1
ATOM 1261 C C . ARG A 1 164 ? 12.549 -13.620 -5.217 1.00 94.06 164 ARG A C 1
ATOM 1263 O O . ARG A 1 164 ? 13.347 -14.137 -4.439 1.00 94.06 164 ARG A O 1
ATOM 1270 N N . LEU A 1 165 ? 11.564 -12.824 -4.833 1.00 95.06 165 LEU A N 1
ATOM 1271 C CA . LEU A 1 165 ? 11.292 -12.477 -3.449 1.00 95.06 165 LEU A CA 1
ATOM 1272 C C . LEU A 1 165 ? 10.060 -13.212 -2.951 1.00 95.06 165 LEU A C 1
ATOM 1274 O O . LEU A 1 165 ? 9.081 -13.363 -3.681 1.00 95.06 165 LEU A O 1
ATOM 1278 N N . GLU A 1 166 ? 10.117 -13.620 -1.689 1.00 95.81 166 GLU A N 1
ATOM 1279 C CA . GLU A 1 166 ? 8.953 -14.014 -0.904 1.00 95.81 166 GLU A CA 1
ATOM 1280 C C . GLU A 1 166 ? 8.312 -12.755 -0.302 1.00 95.81 166 GLU A C 1
ATOM 1282 O O . GLU A 1 166 ? 8.998 -11.984 0.375 1.00 95.81 166 GLU A O 1
ATOM 1287 N N . LEU A 1 167 ? 7.014 -12.552 -0.537 1.00 95.69 167 LEU A N 1
ATOM 1288 C CA . LEU A 1 167 ? 6.240 -11.426 -0.008 1.00 95.69 167 LEU A CA 1
ATOM 1289 C C . LEU A 1 167 ? 5.087 -11.934 0.863 1.00 95.69 167 LEU A C 1
ATOM 1291 O O . LEU A 1 167 ? 4.320 -12.797 0.430 1.00 95.69 167 LEU A O 1
ATOM 1295 N N . GLU A 1 168 ? 4.937 -11.369 2.060 1.00 95.50 168 GLU A N 1
ATOM 1296 C CA . GLU A 1 168 ? 3.735 -11.510 2.888 1.00 95.50 168 GLU A CA 1
ATOM 1297 C C . GLU A 1 168 ? 2.697 -10.471 2.481 1.00 95.50 168 GLU A C 1
ATOM 1299 O O . GLU A 1 168 ? 2.995 -9.278 2.409 1.00 95.50 168 GLU A O 1
ATOM 1304 N N . LEU A 1 169 ? 1.479 -10.922 2.218 1.00 94.38 169 LEU A N 1
ATOM 1305 C CA . LEU A 1 169 ? 0.372 -10.059 1.839 1.00 94.38 169 LEU A CA 1
ATOM 1306 C C . LEU A 1 169 ? -0.400 -9.572 3.069 1.00 94.38 169 LEU A C 1
ATOM 1308 O O . LEU A 1 169 ? -0.295 -10.146 4.154 1.00 94.38 169 LEU A O 1
ATOM 1312 N N . GLY A 1 170 ? -1.233 -8.542 2.895 1.00 91.50 170 GLY A N 1
ATOM 1313 C CA . GLY A 1 170 ? -2.061 -7.989 3.978 1.00 91.50 170 GLY A CA 1
ATOM 1314 C C . GLY A 1 170 ? -3.041 -8.992 4.612 1.00 91.50 170 GLY A C 1
ATOM 1315 O O . GLY A 1 170 ? -3.486 -8.800 5.744 1.00 91.50 170 GLY A O 1
ATOM 1316 N N . ASP A 1 171 ? -3.346 -10.096 3.924 1.00 93.38 171 ASP A N 1
ATOM 1317 C CA . ASP A 1 171 ? -4.140 -11.215 4.442 1.00 93.38 171 ASP A CA 1
ATOM 1318 C C . ASP A 1 171 ? -3.305 -12.313 5.128 1.00 93.38 171 ASP A C 1
ATOM 1320 O O . ASP A 1 171 ? -3.852 -13.357 5.480 1.00 93.38 171 ASP A O 1
ATOM 1324 N N . GLY A 1 172 ? -1.998 -12.098 5.295 1.00 93.56 172 GLY A N 1
ATOM 1325 C CA . GLY A 1 172 ? -1.040 -13.034 5.889 1.00 93.56 172 GLY A CA 1
ATOM 1326 C C . GLY A 1 172 ? -0.631 -14.198 4.990 1.00 93.56 172 GLY A C 1
ATOM 1327 O O . GLY A 1 172 ? 0.173 -15.036 5.405 1.00 93.56 172 GLY A O 1
ATOM 1328 N N . THR A 1 173 ? -1.159 -14.289 3.767 1.00 94.75 173 THR A N 1
ATOM 1329 C CA . THR A 1 173 ? -0.688 -15.286 2.803 1.00 94.75 173 THR A CA 1
ATOM 1330 C C . THR A 1 173 ? 0.655 -14.877 2.212 1.00 94.75 173 THR A C 1
ATOM 1332 O O . THR A 1 173 ? 1.053 -13.715 2.242 1.00 94.75 173 THR A O 1
ATOM 1335 N N . VAL A 1 174 ? 1.370 -15.857 1.666 1.00 95.12 174 VAL A N 1
ATOM 1336 C CA . VAL A 1 174 ? 2.672 -15.643 1.037 1.00 95.12 174 VAL A CA 1
ATOM 1337 C C . VAL A 1 174 ? 2.554 -15.805 -0.475 1.00 95.12 174 VAL A C 1
ATOM 1339 O O . VAL A 1 174 ? 1.873 -16.709 -0.969 1.00 95.12 174 VAL A O 1
ATOM 1342 N N . THR A 1 175 ? 3.237 -14.936 -1.214 1.00 95.56 175 THR A N 1
ATOM 1343 C CA . THR A 1 175 ? 3.391 -15.019 -2.668 1.00 95.56 175 THR A CA 1
ATOM 1344 C C . THR A 1 175 ? 4.851 -14.834 -3.072 1.00 95.56 175 THR A C 1
ATOM 1346 O O . THR A 1 175 ? 5.679 -14.411 -2.267 1.00 95.56 175 THR A O 1
ATOM 1349 N N . TYR A 1 176 ? 5.163 -15.148 -4.328 1.00 96.75 176 TYR A N 1
ATOM 1350 C CA . TYR A 1 176 ? 6.494 -14.960 -4.893 1.00 96.75 176 TYR A CA 1
ATOM 1351 C C . TYR A 1 176 ? 6.445 -14.032 -6.096 1.00 96.75 176 TYR A C 1
ATOM 1353 O O . TYR A 1 176 ? 5.538 -14.125 -6.929 1.00 96.75 176 TYR A O 1
ATOM 1361 N N . THR A 1 177 ? 7.451 -13.172 -6.213 1.00 97.75 177 THR A N 1
ATOM 1362 C CA . THR A 1 177 ? 7.675 -12.406 -7.440 1.00 97.75 177 THR A CA 1
ATOM 1363 C C . THR A 1 177 ? 8.174 -13.343 -8.546 1.00 97.75 177 THR A C 1
ATOM 1365 O O . THR A 1 177 ? 8.815 -14.367 -8.286 1.00 97.75 177 THR A O 1
ATOM 1368 N N . SER A 1 178 ? 7.854 -13.042 -9.805 1.00 97.25 178 SER A N 1
ATOM 1369 C CA . SER A 1 178 ? 8.269 -13.861 -10.954 1.00 97.25 178 SER A CA 1
ATOM 1370 C C . SER A 1 178 ? 9.681 -13.529 -11.448 1.00 97.25 178 SER A C 1
ATOM 1372 O O . SER A 1 178 ? 10.296 -14.337 -12.151 1.00 97.25 178 SER A O 1
ATOM 1374 N N . GLY A 1 179 ? 10.210 -12.374 -11.043 1.00 97.81 179 GLY A N 1
ATOM 1375 C CA . GLY A 1 179 ? 11.528 -11.875 -11.405 1.00 97.81 179 GLY A CA 1
ATOM 1376 C C . GLY A 1 179 ? 11.717 -10.421 -10.983 1.00 97.81 179 GLY A C 1
ATOM 1377 O O . GLY A 1 179 ? 10.966 -9.901 -10.153 1.00 97.81 179 GLY A O 1
ATOM 1378 N N . VAL A 1 180 ? 12.703 -9.766 -11.590 1.00 98.44 180 VAL A N 1
ATOM 1379 C CA . VAL A 1 180 ? 13.036 -8.355 -11.359 1.00 98.44 180 VAL A CA 1
ATOM 1380 C C . VAL A 1 180 ? 13.327 -7.653 -12.685 1.00 98.44 180 VAL A C 1
ATOM 1382 O O . VAL A 1 180 ? 13.917 -8.242 -13.593 1.00 98.44 180 VAL A O 1
ATOM 1385 N N . VAL A 1 181 ? 12.903 -6.400 -12.802 1.00 98.06 181 VAL A N 1
ATOM 1386 C CA . VAL A 1 181 ? 13.350 -5.468 -13.841 1.00 98.06 181 VAL A CA 1
ATOM 1387 C C . VAL A 1 181 ? 14.331 -4.508 -13.185 1.00 98.06 181 VAL A C 1
ATOM 1389 O O . VAL A 1 181 ? 14.016 -3.917 -12.154 1.00 98.06 181 VAL A O 1
ATOM 1392 N N . ARG A 1 182 ? 15.533 -4.397 -13.749 1.00 97.25 182 ARG A N 1
ATOM 1393 C CA . ARG A 1 182 ? 16.633 -3.665 -13.118 1.00 97.25 182 ARG A CA 1
ATOM 1394 C C . ARG A 1 182 ? 16.784 -2.258 -13.662 1.00 97.25 182 ARG A C 1
ATOM 1396 O O . ARG A 1 182 ? 16.597 -2.056 -14.859 1.00 97.25 182 ARG A O 1
ATOM 1403 N N . HIS A 1 183 ? 17.230 -1.354 -12.794 1.00 96.00 183 HIS A N 1
ATOM 1404 C CA . HIS A 1 183 ? 17.606 0.019 -13.139 1.00 96.00 183 HIS A CA 1
ATOM 1405 C C . HIS A 1 183 ? 16.505 0.817 -13.856 1.00 96.00 183 HIS A C 1
ATOM 1407 O O . HIS A 1 183 ? 16.806 1.581 -14.770 1.00 96.00 183 HIS A O 1
ATOM 1413 N N . LEU A 1 184 ? 15.243 0.642 -13.452 1.00 96.31 184 LEU A N 1
ATOM 1414 C CA . LEU A 1 184 ? 14.175 1.515 -13.935 1.00 96.31 184 LEU A CA 1
ATOM 1415 C C . LEU A 1 184 ? 14.268 2.866 -13.235 1.00 96.31 184 LEU A C 1
ATOM 1417 O O . LEU A 1 184 ? 14.533 2.929 -12.030 1.00 96.31 184 LEU A O 1
ATOM 1421 N N . VAL A 1 185 ? 14.010 3.933 -13.979 1.00 95.81 185 VAL A N 1
ATOM 1422 C CA . VAL A 1 185 ? 14.048 5.302 -13.475 1.00 95.81 185 VAL A CA 1
ATOM 1423 C C . VAL A 1 185 ? 12.628 5.795 -13.254 1.00 95.81 185 VAL A C 1
ATOM 1425 O O . VAL A 1 185 ? 11.871 5.997 -14.201 1.00 95.81 185 VAL A O 1
ATOM 1428 N N . TRP A 1 186 ? 12.264 6.008 -11.992 1.00 95.31 186 TRP A N 1
ATOM 1429 C CA . TRP A 1 186 ? 11.063 6.753 -11.636 1.00 95.31 186 TRP A CA 1
ATOM 1430 C C . TRP A 1 186 ? 11.399 8.240 -11.543 1.00 95.31 186 TRP A C 1
ATOM 1432 O O . TRP A 1 186 ? 12.200 8.633 -10.697 1.00 95.31 186 TRP A O 1
ATOM 1442 N N . SER A 1 187 ? 10.781 9.055 -12.393 1.00 92.56 187 SER A N 1
ATOM 1443 C CA . SER A 1 187 ? 11.022 10.495 -12.466 1.00 92.56 187 SER A CA 1
ATOM 1444 C C . SER A 1 187 ? 9.776 11.292 -12.106 1.00 92.56 187 SER A C 1
ATOM 1446 O O . SER A 1 187 ? 8.662 11.026 -12.581 1.00 92.56 187 SER A O 1
ATOM 1448 N N . PHE A 1 188 ? 9.982 12.335 -11.305 1.00 88.56 188 PHE A N 1
ATOM 1449 C CA . PHE A 1 188 ? 8.951 13.316 -10.982 1.00 88.56 188 PHE A CA 1
ATOM 1450 C C . PHE A 1 188 ? 8.829 14.441 -12.033 1.00 88.56 188 PHE A C 1
ATOM 1452 O O . PHE A 1 188 ? 8.029 15.366 -11.841 1.00 88.56 188 PHE A O 1
ATOM 1459 N N . GLY A 1 189 ? 9.528 14.312 -13.170 1.00 80.06 189 GLY A N 1
ATOM 1460 C CA . GLY A 1 189 ? 9.531 15.248 -14.295 1.00 80.06 189 GLY A CA 1
ATOM 1461 C C . GLY A 1 189 ? 10.508 16.400 -14.069 1.00 80.06 189 GLY A C 1
ATOM 1462 O O . GLY A 1 189 ? 11.646 16.196 -13.654 1.00 80.06 189 GLY A O 1
ATOM 1463 N N . ASP A 1 190 ? 10.044 17.632 -14.283 1.00 75.31 190 ASP A N 1
ATOM 1464 C CA . ASP A 1 190 ? 10.868 18.850 -14.190 1.00 75.31 190 ASP A CA 1
ATOM 1465 C C . ASP A 1 190 ? 11.403 19.154 -12.775 1.00 75.31 190 ASP A C 1
ATOM 1467 O O . ASP A 1 190 ? 12.122 20.134 -12.582 1.00 75.31 190 ASP A O 1
ATOM 1471 N N . SER A 1 191 ? 11.074 18.333 -11.770 1.00 76.38 191 SER A N 1
ATOM 1472 C CA . SER A 1 191 ? 11.655 18.448 -10.429 1.00 76.38 191 SER A CA 1
ATOM 1473 C C . SER A 1 191 ? 13.155 18.133 -10.403 1.00 76.38 191 SER A C 1
ATOM 1475 O O . SER A 1 191 ? 13.833 18.541 -9.462 1.00 76.38 191 SER A O 1
ATOM 1477 N N . GLY A 1 192 ? 13.669 17.410 -11.409 1.00 73.75 192 GLY A N 1
ATOM 1478 C CA . GLY A 1 192 ? 15.047 16.910 -11.435 1.00 73.75 192 GLY A CA 1
ATOM 1479 C C . GLY A 1 192 ? 15.314 15.794 -10.418 1.00 73.75 192 GLY A C 1
ATOM 1480 O O . GLY A 1 192 ? 16.473 15.500 -10.130 1.00 73.75 192 GLY A O 1
ATOM 1481 N N . GLU A 1 193 ? 14.258 15.201 -9.853 1.00 84.25 193 GLU A N 1
ATOM 1482 C CA . GLU A 1 193 ? 14.351 14.096 -8.900 1.00 84.25 193 GLU A CA 1
ATOM 1483 C C . GLU A 1 193 ? 14.002 12.777 -9.575 1.00 84.25 193 GLU A C 1
ATOM 1485 O O . GLU A 1 193 ? 12.828 12.438 -9.760 1.00 84.25 193 GLU A O 1
ATOM 1490 N N . ASP A 1 194 ? 15.057 12.039 -9.898 1.00 90.88 194 ASP A N 1
ATOM 1491 C CA . ASP A 1 194 ? 14.987 10.724 -10.509 1.00 90.88 194 ASP A CA 1
ATOM 1492 C C . ASP A 1 194 ? 15.478 9.671 -9.519 1.00 90.88 194 ASP A C 1
ATOM 1494 O O . ASP A 1 194 ? 16.549 9.797 -8.918 1.00 90.88 194 ASP A O 1
ATOM 1498 N N . VAL A 1 195 ? 14.708 8.596 -9.375 1.00 92.69 195 VAL A N 1
ATOM 1499 C CA . VAL A 1 195 ? 15.082 7.435 -8.570 1.00 92.69 195 VAL A CA 1
ATOM 1500 C C . VAL A 1 195 ? 15.304 6.253 -9.488 1.00 92.69 195 VAL A C 1
ATOM 1502 O O . VAL A 1 195 ? 14.364 5.718 -10.072 1.00 92.69 195 VAL A O 1
ATOM 1505 N N . THR A 1 196 ? 16.557 5.815 -9.586 1.00 95.88 196 THR A N 1
ATOM 1506 C CA . THR A 1 196 ? 16.884 4.531 -10.209 1.00 95.88 196 THR A CA 1
ATOM 1507 C C . THR A 1 196 ? 16.674 3.416 -9.191 1.00 95.88 196 THR A C 1
ATOM 1509 O O . THR A 1 196 ? 17.297 3.426 -8.130 1.00 95.88 196 THR A O 1
ATOM 1512 N N . SER A 1 197 ? 15.814 2.450 -9.504 1.00 95.75 197 SER A N 1
ATOM 1513 C CA . SER A 1 197 ? 15.530 1.320 -8.620 1.00 95.75 197 SER A CA 1
ATOM 1514 C C . SER A 1 197 ? 15.233 0.037 -9.394 1.00 95.75 197 SER A C 1
ATOM 1516 O O . SER A 1 197 ? 14.914 0.047 -10.585 1.00 95.75 197 SER A O 1
ATOM 1518 N N . ASP A 1 198 ? 15.330 -1.082 -8.688 1.00 97.00 198 ASP A N 1
ATOM 1519 C CA . ASP A 1 198 ? 14.923 -2.389 -9.185 1.00 97.00 198 ASP A CA 1
ATOM 1520 C C . ASP A 1 198 ? 13.452 -2.620 -8.821 1.00 97.00 198 ASP A C 1
ATOM 1522 O O . ASP A 1 198 ? 13.063 -2.508 -7.658 1.00 97.00 198 ASP A O 1
ATOM 1526 N N . PHE A 1 199 ? 12.632 -2.978 -9.808 1.00 98.19 199 PHE A N 1
ATOM 1527 C CA . PHE A 1 199 ? 11.217 -3.277 -9.603 1.00 98.19 199 PHE A CA 1
ATOM 1528 C C . PHE A 1 199 ? 10.984 -4.774 -9.716 1.00 98.19 199 PHE A C 1
ATOM 1530 O O . PHE A 1 199 ? 11.254 -5.394 -10.750 1.00 98.19 199 PHE A O 1
ATOM 1537 N N . TYR A 1 200 ? 10.437 -5.369 -8.664 1.00 98.19 200 TYR A N 1
ATOM 1538 C CA . TYR A 1 200 ? 10.099 -6.782 -8.691 1.00 98.19 200 TYR A CA 1
ATOM 1539 C C . TYR A 1 200 ? 8.767 -7.007 -9.399 1.00 98.19 200 TYR A C 1
ATOM 1541 O O . TYR A 1 200 ? 7.830 -6.221 -9.288 1.00 98.19 200 TYR A O 1
ATOM 1549 N N . VAL A 1 201 ? 8.679 -8.100 -10.150 1.00 98.19 201 VAL A N 1
ATOM 1550 C CA . VAL A 1 201 ? 7.500 -8.385 -10.967 1.00 98.19 201 VAL A CA 1
ATOM 1551 C C . VAL A 1 201 ? 6.542 -9.272 -10.188 1.00 98.19 201 VAL A C 1
ATOM 1553 O O . VAL A 1 201 ? 6.903 -10.395 -9.828 1.00 98.19 201 VAL A O 1
ATOM 1556 N N . LEU A 1 202 ? 5.319 -8.799 -9.946 1.00 97.38 202 LEU A N 1
ATOM 1557 C CA . LEU A 1 202 ? 4.288 -9.561 -9.241 1.00 97.38 202 LEU A CA 1
ATOM 1558 C C . LEU A 1 202 ? 3.130 -9.935 -10.188 1.00 97.38 202 LEU A C 1
ATOM 1560 O O . LEU A 1 202 ? 2.412 -9.056 -10.672 1.00 97.38 202 LEU A O 1
ATOM 1564 N N . PRO A 1 203 ? 2.916 -11.236 -10.460 1.00 95.00 203 PRO A N 1
ATOM 1565 C CA . PRO A 1 203 ? 1.762 -11.691 -11.231 1.00 95.00 203 PRO A CA 1
ATOM 1566 C C . PRO A 1 203 ? 0.438 -11.436 -10.502 1.00 95.00 203 PRO A C 1
ATOM 1568 O O . PRO A 1 203 ? 0.343 -11.635 -9.291 1.00 95.00 203 PRO A O 1
ATOM 1571 N N . GLY A 1 204 ? -0.597 -11.044 -11.251 1.00 91.69 204 GLY A N 1
ATOM 1572 C CA . GLY A 1 204 ? -1.945 -10.820 -10.712 1.00 91.69 204 GLY A CA 1
ATOM 1573 C C . GLY A 1 204 ? -2.101 -9.553 -9.865 1.00 91.69 204 GLY A C 1
ATOM 1574 O O . GLY A 1 204 ? -3.154 -9.361 -9.261 1.00 91.69 204 GLY A O 1
ATOM 1575 N N . MET A 1 205 ? -1.075 -8.697 -9.811 1.00 93.12 205 MET A N 1
ATOM 1576 C CA . MET A 1 205 ? -1.134 -7.430 -9.086 1.00 93.12 205 MET A CA 1
ATOM 1577 C C . MET A 1 205 ? -2.196 -6.498 -9.694 1.00 93.12 205 MET A C 1
ATOM 1579 O O . MET A 1 205 ? -2.183 -6.297 -10.907 1.00 93.12 205 MET A O 1
ATOM 1583 N N . PRO A 1 206 ? -3.111 -5.922 -8.887 1.00 89.44 206 PRO A N 1
ATOM 1584 C CA . PRO A 1 206 ? -4.217 -5.110 -9.404 1.00 89.44 206 PRO A CA 1
ATOM 1585 C C . PRO A 1 206 ? -3.803 -3.685 -9.809 1.00 89.44 206 PRO A C 1
ATOM 1587 O O . PRO A 1 206 ? -4.569 -2.985 -10.468 1.00 89.44 206 PRO A O 1
ATOM 1590 N N . ALA A 1 207 ? -2.610 -3.241 -9.407 1.00 91.62 207 ALA A N 1
ATOM 1591 C CA . ALA A 1 207 ? -1.995 -1.995 -9.852 1.00 91.62 207 ALA A CA 1
ATOM 1592 C C . ALA A 1 207 ? -0.875 -2.294 -10.856 1.00 91.62 207 ALA A C 1
ATOM 1594 O O . ALA A 1 207 ? -0.248 -3.345 -10.777 1.00 91.62 207 ALA A O 1
ATOM 1595 N N . ASP A 1 208 ? -0.588 -1.357 -11.759 1.00 94.44 208 ASP A N 1
ATOM 1596 C CA . ASP A 1 208 ? 0.524 -1.494 -12.707 1.00 94.44 208 ASP A CA 1
ATOM 1597 C C . ASP A 1 208 ? 1.882 -1.362 -12.023 1.00 94.44 208 ASP A C 1
ATOM 1599 O O . ASP A 1 208 ? 2.810 -2.112 -12.322 1.00 94.44 208 ASP A O 1
ATOM 1603 N N . ILE A 1 209 ? 1.988 -0.408 -11.097 1.00 96.56 209 ILE A N 1
ATOM 1604 C CA . ILE A 1 209 ? 3.214 -0.059 -10.386 1.00 96.56 209 ILE A CA 1
ATOM 1605 C C . ILE A 1 209 ? 2.869 0.212 -8.922 1.00 96.56 209 ILE A C 1
ATOM 1607 O O . ILE A 1 209 ? 1.863 0.866 -8.639 1.00 96.56 209 ILE A O 1
ATOM 1611 N N . ILE A 1 210 ? 3.717 -0.246 -8.003 1.00 96.62 210 ILE A N 1
ATOM 1612 C CA . ILE A 1 210 ? 3.680 0.114 -6.583 1.00 96.62 210 ILE A CA 1
ATOM 1613 C C . ILE A 1 210 ? 5.008 0.761 -6.201 1.00 96.62 210 ILE A C 1
ATOM 1615 O O . ILE A 1 210 ? 6.075 0.220 -6.502 1.00 96.62 210 ILE A O 1
ATOM 1619 N N . LEU A 1 211 ? 4.928 1.906 -5.523 1.00 96.81 211 LEU A N 1
ATOM 1620 C CA . LEU A 1 211 ? 6.079 2.582 -4.927 1.00 96.81 211 LEU A CA 1
ATOM 1621 C C . LEU A 1 211 ? 6.167 2.212 -3.446 1.00 96.81 211 LEU A C 1
ATOM 1623 O O . LEU A 1 211 ? 5.157 2.256 -2.744 1.00 96.81 211 LEU A O 1
ATOM 1627 N N . SER A 1 212 ? 7.363 1.842 -2.993 1.00 95.94 212 SER A N 1
ATOM 1628 C CA . SER A 1 212 ? 7.606 1.350 -1.638 1.00 95.94 212 SER A CA 1
ATOM 1629 C C . SER A 1 212 ? 7.568 2.461 -0.594 1.00 95.94 212 SER A C 1
ATOM 1631 O O . SER A 1 212 ? 7.804 3.635 -0.883 1.00 95.94 212 SER A O 1
ATOM 1633 N 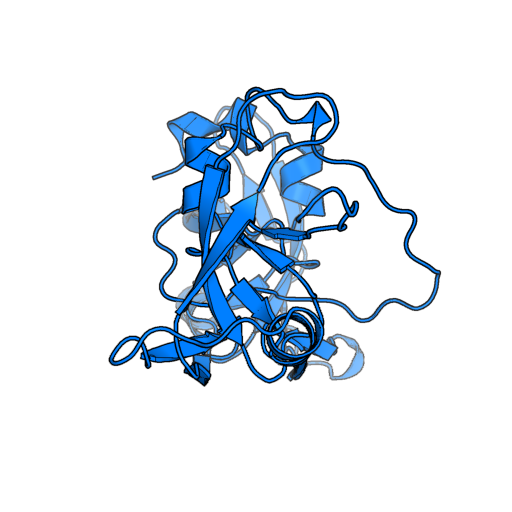N . ASN A 1 213 ? 7.364 2.070 0.662 1.00 94.38 213 ASN A N 1
ATOM 1634 C CA . ASN A 1 213 ? 7.423 2.990 1.791 1.00 94.38 213 ASN A CA 1
ATOM 1635 C C . ASN A 1 213 ? 8.762 3.734 1.896 1.00 94.38 213 ASN A C 1
ATOM 1637 O O . ASN A 1 213 ? 8.757 4.914 2.229 1.00 94.38 213 ASN A O 1
ATOM 1641 N N . GLU A 1 214 ? 9.878 3.072 1.576 1.00 92.81 214 GLU A N 1
ATOM 1642 C CA . GLU A 1 214 ? 11.215 3.672 1.616 1.00 92.81 214 GLU A CA 1
ATOM 1643 C C . GLU A 1 214 ? 11.280 4.894 0.695 1.00 92.81 214 GLU A C 1
ATOM 1645 O O . GLU A 1 214 ? 11.484 6.004 1.180 1.00 92.81 214 GLU A O 1
ATOM 1650 N N . LEU A 1 215 ? 10.943 4.729 -0.590 1.00 94.50 215 LEU A N 1
ATOM 1651 C CA . LEU A 1 215 ? 10.917 5.836 -1.549 1.00 94.50 215 LEU A CA 1
ATOM 1652 C C . LEU A 1 215 ? 9.934 6.934 -1.125 1.00 94.50 215 LEU A C 1
ATOM 1654 O O . LEU A 1 215 ? 10.256 8.122 -1.185 1.00 94.50 215 LEU A O 1
ATOM 1658 N N . LEU A 1 216 ? 8.728 6.549 -0.696 1.00 94.81 216 LEU A N 1
ATOM 1659 C CA . LEU A 1 216 ? 7.671 7.503 -0.354 1.00 94.81 216 LEU A CA 1
ATOM 1660 C C . LEU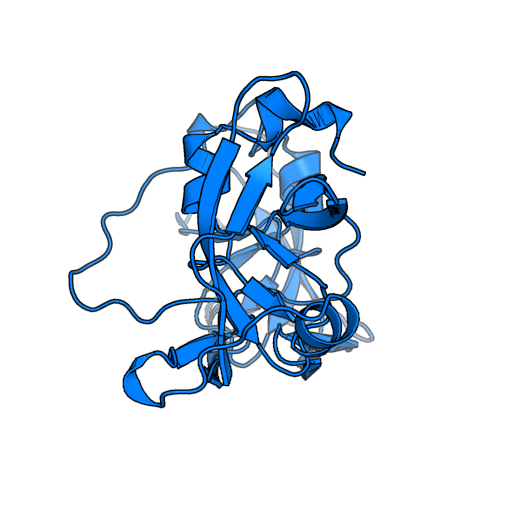 A 1 216 ? 8.043 8.404 0.826 1.00 94.81 216 LEU A C 1
ATOM 1662 O O . LEU A 1 216 ? 7.705 9.590 0.808 1.00 94.81 216 LEU A O 1
ATOM 1666 N N . PHE A 1 217 ? 8.715 7.853 1.840 1.00 92.94 217 PHE A N 1
ATOM 1667 C CA . PHE A 1 217 ? 9.164 8.617 3.001 1.00 92.94 217 PHE A CA 1
ATOM 1668 C C . PHE A 1 217 ? 10.474 9.365 2.740 1.00 92.94 217 PHE A C 1
ATOM 1670 O O . PHE A 1 217 ? 10.589 10.505 3.185 1.00 92.94 217 PHE A O 1
ATOM 1677 N N . GLU A 1 218 ? 11.428 8.783 2.006 1.00 92.06 218 GLU A N 1
ATOM 1678 C CA . GLU A 1 218 ? 12.692 9.451 1.658 1.00 92.06 218 GLU A CA 1
ATOM 1679 C C . GLU A 1 218 ? 12.470 10.706 0.814 1.00 92.06 218 GLU A C 1
ATOM 1681 O O . GLU A 1 218 ? 13.066 11.749 1.085 1.00 92.06 218 GLU A O 1
ATOM 1686 N N . LEU A 1 219 ? 11.575 10.630 -0.173 1.00 92.75 219 LEU A N 1
ATOM 1687 C CA . LEU A 1 219 ? 11.251 11.763 -1.039 1.00 92.75 219 LEU A CA 1
ATOM 1688 C C . LEU A 1 219 ? 10.110 12.631 -0.521 1.00 92.75 219 LEU A C 1
ATOM 1690 O O . LEU A 1 219 ? 9.756 13.604 -1.184 1.00 92.75 219 LEU A O 1
ATOM 1694 N N . ASP A 1 220 ? 9.537 12.298 0.635 1.00 93.19 220 ASP A N 1
ATOM 1695 C CA . ASP A 1 220 ? 8.402 12.999 1.234 1.00 93.19 220 ASP A CA 1
ATOM 1696 C C . ASP A 1 220 ? 7.244 13.244 0.243 1.00 93.19 220 ASP A C 1
ATOM 1698 O O . ASP A 1 220 ? 6.691 14.346 0.114 1.00 93.19 220 ASP A O 1
ATOM 1702 N N . VAL A 1 221 ? 6.892 12.188 -0.497 1.00 93.75 221 VAL A N 1
ATOM 1703 C CA . VAL A 1 221 ? 6.059 12.272 -1.707 1.00 93.75 221 VAL A CA 1
ATOM 1704 C C . VAL A 1 221 ? 4.708 12.918 -1.439 1.00 93.75 221 VAL A C 1
ATOM 1706 O O . VAL A 1 221 ? 4.258 13.768 -2.200 1.00 93.75 221 VAL A O 1
ATOM 1709 N N . PHE A 1 222 ? 4.078 12.573 -0.319 1.00 93.25 222 PHE A N 1
ATOM 1710 C CA . PHE A 1 222 ? 2.749 13.074 0.025 1.00 93.25 222 PHE A CA 1
ATOM 1711 C C . PHE A 1 222 ? 2.703 14.576 0.318 1.00 93.25 222 PHE A C 1
ATOM 1713 O O . PHE A 1 222 ? 1.612 15.128 0.371 1.00 93.25 222 PHE A O 1
ATOM 1720 N N . SER A 1 223 ? 3.842 15.232 0.559 1.00 92.62 223 SER A N 1
ATOM 1721 C CA . SER A 1 223 ? 3.887 16.683 0.808 1.00 92.62 223 SER A CA 1
ATOM 1722 C C . SER A 1 223 ? 4.540 17.482 -0.308 1.00 92.62 223 SER A C 1
ATOM 1724 O O . SER A 1 223 ? 4.277 18.674 -0.411 1.00 92.62 223 SER A O 1
ATOM 1726 N N . ARG A 1 224 ? 5.430 16.861 -1.085 1.00 92.50 224 ARG A N 1
ATOM 1727 C CA . ARG A 1 224 ? 6.203 17.541 -2.133 1.00 92.50 224 ARG A CA 1
ATOM 1728 C C . ARG A 1 224 ? 5.630 17.355 -3.532 1.00 92.50 224 ARG A C 1
ATOM 1730 O O . ARG A 1 224 ? 6.010 18.101 -4.424 1.00 92.50 224 ARG A O 1
ATOM 1737 N N . PHE A 1 225 ? 4.793 16.337 -3.700 1.00 90.56 225 PHE A N 1
ATOM 1738 C CA . PHE A 1 225 ? 4.252 15.893 -4.980 1.00 90.56 225 PHE A CA 1
ATOM 1739 C C . PHE A 1 225 ? 2.745 15.618 -4.874 1.00 90.56 225 PHE A C 1
ATOM 1741 O O . PHE A 1 225 ? 2.214 14.754 -5.579 1.00 90.56 225 PHE A O 1
ATOM 1748 N N . ASP A 1 226 ? 2.057 16.298 -3.953 1.00 88.81 226 ASP A N 1
ATOM 1749 C CA . ASP A 1 226 ? 0.633 16.088 -3.695 1.00 88.81 226 ASP A CA 1
ATOM 1750 C C . ASP A 1 226 ? -0.237 16.536 -4.871 1.00 88.81 226 ASP A C 1
ATOM 1752 O O . ASP A 1 226 ? -1.275 15.931 -5.133 1.00 88.81 226 ASP A O 1
ATOM 1756 N N . GLU A 1 227 ? 0.235 17.505 -5.653 1.00 88.12 227 GLU A N 1
ATOM 1757 C CA . GLU A 1 227 ? -0.410 17.969 -6.877 1.00 88.12 227 GLU A CA 1
ATOM 1758 C C . GLU A 1 227 ? -0.458 16.899 -7.985 1.00 88.12 227 GLU A C 1
ATOM 1760 O O . GLU A 1 227 ? -1.185 17.047 -8.970 1.00 88.12 227 GLU A O 1
ATOM 1765 N N . PHE A 1 228 ? 0.310 15.817 -7.832 1.00 88.62 228 PHE A N 1
ATOM 1766 C CA . PHE A 1 228 ? 0.382 14.701 -8.778 1.00 88.62 228 PHE A CA 1
ATOM 1767 C C . PHE A 1 228 ? -0.331 13.444 -8.277 1.00 88.62 228 PHE A C 1
ATOM 1769 O O . PHE A 1 228 ? -0.386 12.441 -9.000 1.00 88.62 228 PHE A O 1
ATOM 1776 N N . LEU A 1 229 ? -0.879 13.502 -7.060 1.00 88.62 229 LEU A N 1
ATOM 1777 C CA . LEU A 1 229 ? -1.741 12.478 -6.490 1.00 88.62 229 LEU A CA 1
ATOM 1778 C C . LEU A 1 229 ? -3.189 12.731 -6.924 1.00 88.62 229 LEU A C 1
ATOM 1780 O O . LEU A 1 229 ? -3.761 13.783 -6.640 1.00 88.62 229 LEU A O 1
ATOM 1784 N N . ILE A 1 230 ? -3.783 11.744 -7.591 1.00 82.69 230 ILE A N 1
ATOM 1785 C CA . ILE A 1 230 ? -5.159 11.769 -8.112 1.00 82.69 230 ILE A CA 1
ATOM 1786 C C . ILE A 1 230 ? -5.989 10.705 -7.405 1.00 82.69 230 ILE A C 1
ATOM 1788 O O . ILE A 1 230 ? -5.438 9.601 -7.188 1.00 82.69 230 ILE A O 1
#

pLDDT: mean 91.33, std 8.86, range [48.44, 98.44]

Organism: NCBI:txid92902